Protein AF-A0A9K3J4H8-F1 (afdb_monomer_lite)

Organism: Helianthus annuus (NCBI:txid4232)

pLDDT: mean 71.19, std 19.42, range [23.55, 93.88]

Secondary structure (DSSP, 8-state):
------------SSS----------BTTB-PPP-SHHHHHHHTHHHHTTS--S------SSEEE---HHHHHHHHHHHT-SEEEEE----HHHHTTSEEEEE-TTSBEEEEEES--THHHHTT---TT-----------SS---EEEEE--S-EEE--SHHHHHHHHHHTT-SSS-S-S-HHHHHHHHHHHT--

InterPro domains:
  IPR005835 Nucleotidyl transferase domain [PF00483] (14-121)
  IPR005836 ADP-glucose pyrophosphorylase, conserved site [PS00809] (32-40)
  IPR011831 Glucose-1-phosphate adenylyltransferase [PTHR43523] (3-135)
  IPR029044 Nucleotide-diphospho-sugar transferases [G3DSA:3.90.550.10] (1-190)
  IPR029044 Nucleotide-diphospho-sugar transferases [SSF53448] (7-172)

Radius of gyration: 20.71 Å; chains: 1; bounding box: 50×39×61 Å

Structure (mmCIF, N/CA/C/O backbone):
data_AF-A0A9K3J4H8-F1
#
_entry.id   AF-A0A9K3J4H8-F1
#
loop_
_atom_site.group_PDB
_atom_site.id
_atom_site.type_symbol
_atom_site.label_atom_id
_atom_site.label_alt_id
_atom_site.label_comp_id
_atom_site.label_asym_id
_atom_site.label_entity_id
_atom_site.label_seq_id
_atom_site.pdbx_PDB_ins_code
_atom_site.Cartn_x
_atom_site.Cartn_y
_atom_site.Cartn_z
_atom_site.occupancy
_atom_site.B_iso_or_equiv
_atom_site.auth_seq_id
_atom_site.auth_comp_id
_atom_site.auth_asym_id
_atom_site.auth_atom_id
_atom_site.pdbx_PDB_model_num
ATOM 1 N N . MET A 1 1 ? 18.329 6.912 -33.402 1.00 30.73 1 MET A N 1
ATOM 2 C CA . MET A 1 1 ? 19.292 6.700 -32.301 1.00 30.73 1 MET A CA 1
ATOM 3 C C . MET A 1 1 ? 18.814 5.460 -31.549 1.00 30.73 1 MET A C 1
ATOM 5 O O . MET A 1 1 ? 17.802 5.548 -30.873 1.00 30.73 1 MET A O 1
ATOM 9 N N . LEU A 1 2 ? 19.415 4.286 -31.789 1.00 23.55 2 LEU A N 1
ATOM 10 C CA . LEU A 1 2 ? 19.010 3.036 -31.127 1.00 23.55 2 LEU A CA 1
ATOM 11 C C . LEU A 1 2 ? 19.550 3.031 -29.691 1.00 23.55 2 LEU A C 1
ATOM 13 O O . LEU A 1 2 ? 20.761 3.127 -29.501 1.00 23.55 2 LEU A O 1
ATOM 17 N N . ARG A 1 3 ? 18.665 2.919 -28.696 1.00 28.28 3 ARG A N 1
ATOM 18 C CA . ARG A 1 3 ? 19.043 2.592 -27.316 1.00 28.28 3 ARG A CA 1
ATOM 19 C C . ARG A 1 3 ? 18.958 1.074 -27.165 1.00 28.28 3 ARG A C 1
ATOM 21 O O . ARG A 1 3 ? 17.917 0.488 -27.437 1.00 28.28 3 ARG A O 1
ATOM 28 N N . ALA A 1 4 ? 20.073 0.442 -26.816 1.00 27.44 4 ALA A N 1
ATOM 29 C CA . ALA A 1 4 ? 20.129 -0.992 -26.569 1.00 27.44 4 ALA A CA 1
ATOM 30 C C . ALA A 1 4 ? 19.650 -1.270 -25.138 1.00 27.44 4 ALA A C 1
ATOM 32 O O . ALA A 1 4 ? 20.313 -0.869 -24.182 1.00 27.44 4 ALA A O 1
ATOM 33 N N . TYR A 1 5 ? 18.511 -1.945 -24.995 1.00 41.12 5 TYR A N 1
ATOM 34 C CA . TYR A 1 5 ? 18.090 -2.522 -23.721 1.00 41.12 5 TYR A CA 1
ATOM 35 C C . TYR A 1 5 ? 18.840 -3.836 -23.515 1.00 41.12 5 TYR A C 1
ATOM 37 O O . TYR A 1 5 ? 18.762 -4.747 -24.339 1.00 41.12 5 TYR A O 1
ATOM 45 N N . ALA A 1 6 ? 19.606 -3.926 -22.431 1.00 32.56 6 ALA A N 1
ATOM 46 C CA . ALA A 1 6 ? 20.233 -5.171 -22.016 1.00 32.56 6 ALA A CA 1
ATOM 47 C C . ALA A 1 6 ? 19.197 -6.012 -21.257 1.00 32.56 6 ALA A C 1
ATOM 49 O O . ALA A 1 6 ? 19.129 -5.974 -20.032 1.00 32.56 6 ALA A O 1
ATOM 50 N N . SER A 1 7 ? 18.369 -6.760 -21.987 1.00 41.31 7 SER A N 1
ATOM 51 C CA . SER A 1 7 ? 17.430 -7.705 -21.384 1.00 41.31 7 SER A CA 1
ATOM 52 C C . SER A 1 7 ? 18.181 -8.959 -20.921 1.00 41.31 7 SER A C 1
ATOM 54 O O . SER A 1 7 ? 18.529 -9.821 -21.733 1.00 41.31 7 SER A O 1
ATOM 56 N N . ASN A 1 8 ? 18.417 -9.095 -19.616 1.00 38.81 8 ASN A N 1
ATOM 57 C CA . ASN A 1 8 ? 18.808 -10.375 -19.022 1.00 38.81 8 ASN A CA 1
ATOM 58 C C . ASN A 1 8 ? 17.569 -11.283 -18.931 1.00 38.81 8 ASN A C 1
ATOM 60 O 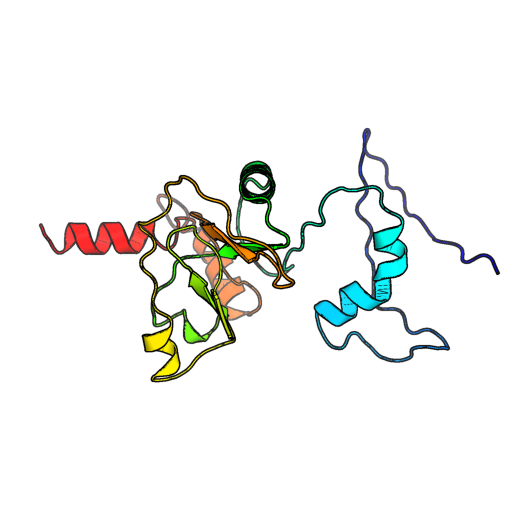O . ASN A 1 8 ? 16.939 -11.391 -17.881 1.00 38.81 8 ASN A O 1
ATOM 64 N N . MET A 1 9 ? 17.207 -11.945 -20.034 1.00 43.19 9 MET A N 1
ATOM 65 C CA . MET A 1 9 ? 16.222 -13.032 -20.008 1.00 43.19 9 MET A CA 1
ATOM 66 C C . MET A 1 9 ? 16.851 -14.275 -19.369 1.00 43.19 9 MET A C 1
ATOM 68 O O . ME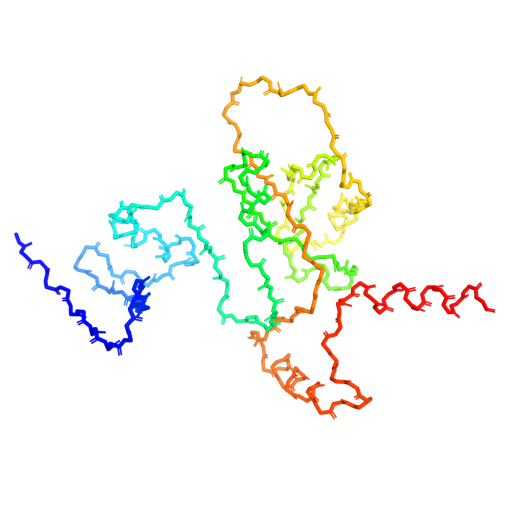T A 1 9 ? 17.471 -15.092 -20.051 1.00 43.19 9 MET A O 1
ATOM 72 N N . SER A 1 10 ? 16.687 -14.434 -18.056 1.00 41.94 10 SER A N 1
ATOM 73 C CA . SER A 1 10 ? 16.881 -15.731 -17.406 1.00 41.94 10 SER A CA 1
ATOM 74 C C . SER A 1 10 ? 15.568 -16.510 -17.483 1.00 41.94 10 SER A C 1
ATOM 76 O O . SER A 1 10 ? 14.548 -16.091 -16.939 1.00 41.94 10 SER A O 1
ATOM 78 N N . GLY A 1 11 ? 15.584 -17.599 -18.250 1.00 47.41 11 GLY A N 1
ATOM 79 C CA . GLY A 1 11 ? 14.397 -18.336 -18.662 1.00 47.41 11 GLY A CA 1
ATOM 80 C C . GLY A 1 11 ? 13.741 -19.158 -17.553 1.00 47.41 11 GLY A C 1
ATOM 81 O O . GLY A 1 11 ? 14.351 -20.064 -16.991 1.00 47.41 11 GLY A O 1
ATOM 82 N N . TYR A 1 12 ? 12.443 -18.929 -17.372 1.00 44.53 12 TYR A N 1
ATOM 83 C CA . TYR A 1 12 ? 11.478 -19.938 -16.946 1.00 44.53 12 TYR A CA 1
ATOM 84 C C . TYR A 1 12 ? 10.340 -19.955 -17.971 1.00 44.53 12 TYR A C 1
ATOM 86 O O . TYR A 1 12 ? 9.940 -18.918 -18.493 1.00 44.53 12 TYR A O 1
ATOM 94 N N . LYS A 1 13 ? 9.879 -21.152 -18.341 1.00 50.22 13 LYS A N 1
ATOM 95 C CA . LYS A 1 13 ? 8.853 -21.345 -19.371 1.00 50.22 13 LYS A CA 1
ATOM 96 C C . LYS A 1 13 ? 7.527 -20.674 -18.960 1.00 50.22 13 LYS A C 1
ATOM 98 O O . LYS A 1 13 ? 6.973 -21.038 -17.930 1.00 50.22 13 LYS A O 1
ATOM 103 N N . ASN A 1 14 ? 7.037 -19.822 -19.867 1.00 48.78 14 ASN A N 1
ATOM 104 C CA . ASN A 1 14 ? 5.700 -19.223 -20.030 1.00 48.78 14 ASN A CA 1
ATOM 105 C C . ASN A 1 14 ? 5.388 -17.877 -19.330 1.00 48.78 14 ASN A C 1
ATOM 107 O O . ASN A 1 14 ? 5.127 -17.815 -18.136 1.00 48.78 14 ASN A O 1
ATOM 111 N N . GLU A 1 15 ? 5.324 -16.841 -20.185 1.00 68.56 15 GLU A N 1
ATOM 112 C CA . GLU A 1 15 ? 4.480 -15.627 -20.130 1.00 68.56 15 GLU A CA 1
ATOM 113 C C . GLU A 1 15 ? 4.688 -14.625 -18.983 1.00 68.56 15 GLU A C 1
ATOM 115 O O . GLU A 1 15 ? 3.738 -14.143 -18.374 1.00 68.56 15 GLU A O 1
ATOM 120 N N . GLY A 1 16 ? 5.932 -14.221 -18.727 1.00 79.38 16 GLY A N 1
ATOM 121 C CA . GLY A 1 16 ? 6.192 -13.062 -17.874 1.00 79.38 16 GLY A CA 1
ATOM 122 C C . GLY A 1 16 ? 7.666 -12.686 -17.802 1.00 79.38 16 GLY A C 1
ATOM 123 O O . GLY A 1 16 ? 8.537 -13.453 -18.211 1.00 79.38 16 GLY A O 1
ATOM 124 N N . PHE A 1 17 ? 7.946 -11.500 -17.268 1.00 88.12 17 PHE A N 1
ATOM 125 C CA . PHE A 1 17 ? 9.298 -11.031 -16.983 1.00 88.12 17 PHE A CA 1
ATOM 126 C C . PHE A 1 17 ? 9.332 -10.289 -15.646 1.00 88.12 17 PHE A C 1
ATOM 128 O O . PHE A 1 17 ? 8.327 -9.754 -15.183 1.00 88.12 17 PHE A O 1
ATOM 135 N N . VAL A 1 18 ? 10.510 -10.263 -15.028 1.00 89.31 18 VAL A N 1
ATOM 136 C CA . VAL A 1 18 ? 10.809 -9.410 -13.877 1.00 89.31 18 VAL A CA 1
ATOM 137 C C . VAL A 1 18 ? 12.052 -8.618 -14.245 1.00 89.31 18 VAL A C 1
ATOM 139 O O . VAL A 1 18 ? 13.137 -9.186 -14.364 1.00 89.31 18 VAL A O 1
ATOM 142 N N . GLU A 1 19 ? 11.881 -7.318 -14.461 1.00 88.00 19 GLU A N 1
ATOM 143 C CA . GLU A 1 19 ? 12.958 -6.410 -14.848 1.00 88.00 19 GLU A CA 1
ATOM 144 C C . GLU A 1 19 ? 13.186 -5.358 -13.760 1.00 88.00 19 GLU A C 1
ATOM 146 O O . GLU A 1 19 ? 12.245 -4.818 -13.179 1.00 88.00 19 GLU A O 1
ATOM 151 N N . VAL A 1 20 ? 14.457 -5.079 -13.470 1.00 88.75 20 VAL A N 1
ATOM 152 C CA . VAL A 1 20 ? 14.850 -4.075 -12.479 1.00 88.75 20 VAL A CA 1
ATOM 153 C C . VAL A 1 20 ? 15.092 -2.746 -13.187 1.00 88.75 20 VAL A C 1
ATOM 155 O O . VAL A 1 20 ? 16.078 -2.591 -13.905 1.00 88.75 20 VAL A O 1
ATOM 158 N N . LEU A 1 21 ? 14.225 -1.768 -12.928 1.00 87.69 21 LEU A N 1
ATOM 159 C CA . LEU A 1 21 ? 14.372 -0.396 -13.416 1.00 87.69 21 LEU A CA 1
ATOM 160 C C . LEU A 1 21 ? 15.068 0.460 -12.349 1.00 87.69 21 LEU A C 1
ATOM 162 O O . LEU A 1 21 ? 14.436 1.008 -11.446 1.00 87.69 21 LEU A O 1
ATOM 166 N N . ALA A 1 22 ? 16.397 0.523 -12.415 1.00 84.31 22 ALA A N 1
ATOM 167 C CA . ALA A 1 22 ? 17.210 1.322 -11.499 1.00 84.31 22 ALA A CA 1
ATOM 168 C C . ALA A 1 22 ? 17.337 2.766 -11.992 1.00 84.31 22 ALA A C 1
ATOM 170 O O . ALA A 1 22 ? 17.575 2.963 -13.179 1.00 84.31 22 ALA A O 1
ATOM 171 N N . ALA A 1 23 ? 17.267 3.746 -11.080 1.00 77.56 23 ALA A N 1
ATOM 172 C CA . ALA A 1 23 ? 17.435 5.167 -11.395 1.00 77.56 23 ALA A CA 1
ATOM 173 C C . ALA A 1 23 ? 18.640 5.404 -12.315 1.00 77.56 23 ALA A C 1
ATOM 175 O O . ALA A 1 23 ? 19.768 5.028 -11.987 1.00 77.56 23 ALA A O 1
ATOM 176 N N . GLN A 1 24 ? 18.398 6.039 -13.458 1.00 66.19 24 GLN A N 1
ATOM 177 C CA . GLN A 1 24 ? 19.436 6.376 -14.422 1.00 66.19 24 GLN A CA 1
ATOM 178 C C . GLN A 1 24 ? 19.561 7.888 -14.539 1.00 66.19 24 GLN A C 1
ATOM 180 O O . GLN A 1 24 ? 18.596 8.580 -14.849 1.00 66.19 24 GLN A O 1
ATOM 185 N N . GLN A 1 25 ? 20.780 8.388 -14.346 1.00 61.94 25 GLN A N 1
ATOM 186 C CA . GLN A 1 25 ? 21.123 9.744 -14.753 1.00 61.94 25 GLN A CA 1
ATOM 187 C C . GLN A 1 25 ? 21.292 9.749 -16.273 1.00 61.94 25 GLN A C 1
ATOM 189 O O . GLN A 1 25 ? 22.048 8.950 -16.830 1.00 61.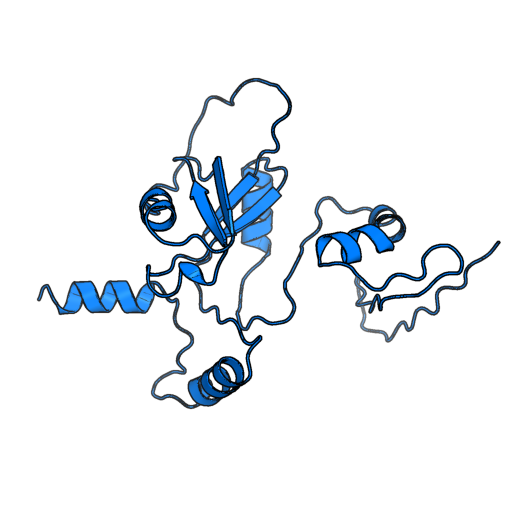94 25 GLN A O 1
ATOM 194 N N . SER A 1 26 ? 20.575 10.635 -16.951 1.00 59.88 26 SER A N 1
ATOM 195 C CA . SER A 1 26 ? 20.722 10.876 -18.384 1.00 59.88 26 SER A CA 1
ATOM 196 C C . SER A 1 26 ? 21.303 12.273 -18.619 1.00 59.88 26 SER A C 1
ATOM 198 O O . SER A 1 26 ? 21.210 13.123 -17.735 1.00 59.88 26 SER A O 1
ATOM 200 N N . PRO A 1 27 ? 21.861 12.562 -19.809 1.00 54.84 27 PRO A N 1
ATOM 201 C CA . PRO A 1 27 ? 22.339 13.907 -20.135 1.00 54.84 27 PRO A CA 1
ATOM 202 C C . PRO A 1 27 ? 21.262 15.000 -20.014 1.00 54.84 27 PRO A C 1
ATOM 204 O O . PRO A 1 27 ? 21.600 16.164 -19.835 1.00 54.84 27 PRO A O 1
ATOM 207 N N . GLU A 1 28 ? 19.981 14.627 -20.115 1.00 60.81 28 GLU A N 1
ATOM 208 C CA . GLU A 1 28 ? 18.827 15.535 -20.036 1.00 60.81 28 GLU A CA 1
ATOM 209 C C . GLU A 1 28 ? 18.170 15.561 -18.644 1.00 60.81 28 GLU A C 1
ATOM 211 O O . GLU A 1 28 ? 17.431 16.490 -18.332 1.00 60.81 28 GLU A O 1
ATOM 216 N N . ASN A 1 29 ? 18.440 14.563 -17.797 1.00 63.62 29 ASN A N 1
ATOM 217 C CA . ASN A 1 29 ? 17.913 14.466 -16.438 1.00 63.62 29 ASN A CA 1
ATOM 218 C C . ASN A 1 29 ? 18.969 13.859 -15.506 1.00 63.62 29 ASN A C 1
ATOM 220 O O . ASN A 1 29 ? 19.179 12.643 -15.499 1.00 63.62 29 ASN A O 1
ATOM 224 N N . THR A 1 30 ? 19.630 14.719 -14.737 1.00 63.44 30 THR A N 1
ATOM 225 C CA . THR A 1 30 ? 20.655 14.354 -13.748 1.00 63.44 30 THR A CA 1
ATOM 226 C C . THR A 1 30 ? 20.077 14.035 -12.373 1.00 63.44 30 THR A C 1
ATOM 228 O O . THR A 1 30 ? 20.824 13.642 -11.475 1.00 63.44 30 THR A O 1
ATOM 231 N N . ASP A 1 31 ? 18.770 14.216 -12.188 1.00 67.38 31 ASP A N 1
ATOM 232 C CA . ASP A 1 31 ? 18.153 14.135 -10.875 1.00 67.38 31 ASP A CA 1
ATOM 233 C C . ASP A 1 31 ? 17.839 12.685 -10.498 1.00 67.38 31 ASP A C 1
ATOM 235 O O . ASP A 1 31 ? 17.226 11.919 -11.245 1.00 67.38 31 ASP A O 1
ATOM 239 N N . TRP A 1 32 ? 18.235 12.315 -9.281 1.00 76.31 32 TRP A N 1
ATOM 240 C CA . TRP A 1 32 ? 17.759 11.100 -8.623 1.00 76.31 32 TRP A CA 1
ATOM 241 C C . TRP A 1 32 ? 16.239 11.153 -8.427 1.00 76.31 32 TRP A C 1
ATOM 243 O O . TRP A 1 32 ? 15.661 12.240 -8.388 1.00 76.31 32 TRP A O 1
ATOM 253 N N . PHE A 1 33 ? 15.594 9.993 -8.243 1.00 78.62 33 PHE A N 1
ATOM 254 C CA . PHE A 1 33 ? 14.152 9.935 -7.985 1.00 78.62 33 PHE A CA 1
ATOM 255 C C . PHE A 1 33 ? 13.747 10.865 -6.837 1.00 78.62 33 PHE A C 1
ATOM 257 O O . PHE A 1 33 ? 14.235 10.737 -5.713 1.00 78.62 33 PHE A O 1
ATOM 264 N N . GLN A 1 34 ? 12.790 11.752 -7.103 1.00 80.12 34 GLN A N 1
ATOM 265 C CA . GLN A 1 34 ? 12.261 12.708 -6.120 1.00 80.12 34 GLN A CA 1
ATOM 266 C C . GLN A 1 34 ? 11.037 12.167 -5.357 1.00 80.12 34 GLN A C 1
ATOM 268 O O . GLN A 1 34 ? 10.280 12.912 -4.735 1.00 80.12 34 GLN A O 1
ATOM 273 N N . GLY A 1 35 ? 10.821 10.851 -5.408 1.00 80.88 35 GLY A N 1
ATOM 274 C CA . GLY A 1 35 ? 9.725 10.151 -4.743 1.00 80.88 35 GLY A CA 1
ATOM 275 C C . GLY A 1 35 ? 9.134 9.035 -5.601 1.00 80.88 35 GLY A C 1
ATOM 276 O O . GLY A 1 35 ? 9.534 8.820 -6.740 1.00 80.88 35 GLY A O 1
ATOM 277 N N . THR A 1 36 ? 8.142 8.325 -5.060 1.00 86.69 36 THR A N 1
ATOM 278 C CA . THR A 1 36 ? 7.545 7.147 -5.715 1.00 86.69 36 THR A CA 1
ATOM 279 C C . THR A 1 36 ? 6.862 7.487 -7.041 1.00 86.69 36 THR A C 1
ATOM 281 O O . THR A 1 36 ? 7.065 6.796 -8.031 1.00 86.69 36 THR A O 1
ATOM 284 N N . ALA A 1 37 ? 6.085 8.576 -7.083 1.00 80.81 37 ALA A N 1
ATOM 285 C CA . ALA A 1 37 ? 5.425 9.014 -8.314 1.00 80.81 37 ALA A CA 1
ATOM 286 C C . ALA A 1 37 ? 6.436 9.490 -9.368 1.00 80.81 37 ALA A C 1
ATOM 288 O O . ALA A 1 37 ? 6.232 9.279 -10.559 1.00 80.81 37 ALA A O 1
ATOM 289 N N . ASP A 1 38 ? 7.539 10.098 -8.925 1.00 83.50 38 ASP A N 1
ATOM 290 C CA . ASP A 1 38 ? 8.619 10.522 -9.807 1.00 83.50 38 ASP A CA 1
ATOM 291 C C . ASP A 1 38 ? 9.332 9.324 -10.440 1.00 83.50 38 ASP A C 1
ATOM 293 O O . ASP A 1 38 ? 9.525 9.300 -11.651 1.00 83.50 38 ASP A O 1
ATOM 297 N N . ALA A 1 39 ? 9.623 8.290 -9.645 1.00 86.75 39 ALA A N 1
ATOM 298 C CA . ALA A 1 39 ? 10.211 7.049 -10.136 1.00 86.75 39 ALA A CA 1
ATOM 299 C C . ALA A 1 39 ? 9.355 6.410 -11.242 1.00 86.75 39 ALA A C 1
ATOM 301 O O . ALA A 1 39 ? 9.877 6.081 -12.301 1.00 86.75 39 ALA A O 1
ATOM 302 N N . VAL A 1 40 ? 8.033 6.312 -11.050 1.00 87.19 40 VAL A N 1
ATOM 303 C CA . VAL A 1 40 ? 7.118 5.801 -12.090 1.00 87.19 40 VAL A CA 1
ATOM 304 C C . VAL A 1 40 ? 7.113 6.716 -13.319 1.00 87.19 40 VAL A C 1
ATOM 306 O O . VAL A 1 40 ? 7.218 6.237 -14.446 1.00 87.19 40 VAL A O 1
ATOM 309 N N . ARG A 1 41 ? 7.053 8.039 -13.119 1.00 83.75 41 ARG A N 1
ATOM 310 C CA . ARG A 1 41 ? 7.043 9.036 -14.202 1.00 83.75 41 ARG A CA 1
ATOM 311 C C . ARG A 1 41 ? 8.283 8.949 -15.093 1.00 83.75 41 ARG A C 1
ATOM 313 O O . ARG A 1 41 ? 8.157 9.109 -16.304 1.00 83.75 41 ARG A O 1
ATOM 320 N N . GLN A 1 42 ? 9.463 8.692 -14.527 1.00 83.56 42 GLN A N 1
ATOM 321 C CA . GLN A 1 42 ? 10.708 8.578 -15.298 1.00 83.56 42 GLN A CA 1
ATOM 322 C C . GLN A 1 42 ? 10.710 7.385 -16.277 1.00 83.56 42 GLN A C 1
ATOM 324 O O . GLN A 1 42 ? 11.363 7.461 -17.319 1.00 83.56 42 GLN A O 1
ATOM 329 N N . TYR A 1 43 ? 9.938 6.329 -15.996 1.00 87.56 43 TYR A N 1
ATOM 330 C CA . TYR A 1 43 ? 9.778 5.158 -16.875 1.00 87.56 43 TYR A CA 1
ATOM 331 C C . TYR A 1 43 ? 8.422 5.088 -17.570 1.00 87.56 43 TYR A C 1
ATOM 333 O O . TYR A 1 43 ? 8.113 4.067 -18.179 1.00 87.56 43 TYR A O 1
ATOM 341 N N . LEU A 1 44 ? 7.613 6.151 -17.518 1.00 85.06 44 LEU A N 1
ATOM 342 C CA . LEU A 1 44 ? 6.257 6.126 -18.069 1.00 85.06 44 LEU A CA 1
ATOM 343 C C . LEU A 1 44 ? 6.242 5.700 -19.545 1.00 85.06 44 LEU A C 1
ATOM 345 O O . LEU A 1 44 ? 5.408 4.895 -19.929 1.00 85.06 44 LEU A O 1
ATOM 349 N N . TRP A 1 45 ? 7.225 6.144 -20.330 1.00 83.38 45 TRP A N 1
ATOM 350 C CA . TRP A 1 45 ? 7.371 5.777 -21.742 1.00 83.38 45 TRP A CA 1
ATOM 351 C C . TRP A 1 45 ? 7.547 4.263 -21.968 1.00 83.38 45 TRP A C 1
ATOM 353 O O . TRP A 1 45 ? 7.037 3.745 -22.949 1.00 83.38 45 TRP A O 1
ATOM 363 N N . LEU A 1 46 ? 8.226 3.544 -21.066 1.00 87.12 46 LEU A N 1
ATOM 364 C CA . LEU A 1 46 ? 8.408 2.086 -21.151 1.00 87.12 46 LEU A CA 1
ATOM 365 C C . LEU A 1 46 ? 7.151 1.343 -20.687 1.00 87.12 46 LEU A C 1
ATOM 367 O O . LEU A 1 46 ? 6.795 0.286 -21.206 1.00 87.12 46 LEU A O 1
ATOM 371 N N . ILE A 1 47 ? 6.492 1.902 -19.673 1.00 85.69 47 ILE A N 1
ATOM 372 C CA . ILE A 1 47 ? 5.262 1.367 -19.092 1.00 85.69 47 ILE A CA 1
ATOM 373 C C . ILE A 1 47 ? 4.111 1.477 -20.106 1.00 85.69 47 ILE A C 1
ATOM 375 O O . ILE A 1 47 ? 3.353 0.525 -20.261 1.00 85.69 47 ILE A O 1
ATOM 379 N N . GLU A 1 48 ? 4.017 2.590 -20.839 1.00 83.50 48 GLU A N 1
ATOM 380 C CA . GLU A 1 48 ? 3.005 2.830 -21.881 1.00 83.50 48 GLU A CA 1
ATOM 381 C C . GLU A 1 48 ? 3.147 1.910 -23.104 1.00 83.50 48 GLU A C 1
ATOM 383 O O . GLU A 1 48 ? 2.170 1.688 -23.816 1.00 83.50 48 GLU A O 1
ATOM 388 N N . GLU A 1 49 ? 4.327 1.329 -23.344 1.00 88.38 49 GLU A N 1
ATOM 389 C CA . GLU A 1 49 ? 4.520 0.322 -24.399 1.00 88.38 49 GLU A CA 1
ATOM 390 C C . GLU A 1 49 ? 3.853 -1.024 -24.059 1.00 88.38 49 GLU A C 1
ATOM 392 O O . GLU A 1 49 ? 3.645 -1.858 -24.945 1.00 88.38 49 GLU A O 1
ATOM 397 N N . GLN A 1 50 ? 3.493 -1.254 -22.791 1.00 85.44 50 GLN A N 1
ATOM 398 C CA . GLN A 1 50 ? 2.845 -2.489 -22.358 1.00 85.44 50 GLN A CA 1
ATOM 399 C C . GLN A 1 50 ? 1.344 -2.455 -22.669 1.00 85.44 50 GLN A C 1
ATOM 401 O O . GLN A 1 50 ? 0.603 -1.605 -22.178 1.00 85.44 50 GLN A O 1
ATOM 406 N N . ASN A 1 51 ? 0.863 -3.435 -23.437 1.00 89.31 51 ASN A N 1
ATOM 407 C CA . ASN A 1 51 ? -0.562 -3.584 -23.737 1.00 89.31 51 ASN A CA 1
ATOM 408 C C . ASN A 1 51 ? -1.297 -4.306 -22.594 1.00 89.31 51 ASN A C 1
ATOM 410 O O . ASN A 1 51 ? -1.622 -5.491 -22.697 1.00 89.31 51 ASN A O 1
ATOM 414 N N . VAL A 1 52 ? -1.518 -3.594 -21.490 1.00 91.38 52 VAL A N 1
ATOM 415 C CA . VAL A 1 52 ? -2.234 -4.086 -20.304 1.00 91.38 52 VAL A CA 1
ATOM 416 C C . VAL A 1 52 ? -3.442 -3.208 -19.992 1.00 91.38 52 VAL A C 1
ATOM 418 O O . VAL A 1 52 ? -3.490 -2.039 -20.365 1.00 91.38 52 VAL A O 1
ATOM 421 N N . LEU A 1 53 ? -4.433 -3.781 -19.308 1.00 90.19 53 LEU A N 1
ATOM 422 C CA . LEU A 1 53 ? -5.638 -3.054 -18.900 1.00 90.19 53 LEU A CA 1
ATOM 423 C C . LEU A 1 53 ? -5.409 -2.238 -17.624 1.00 90.19 53 LEU A C 1
ATOM 425 O O . LEU A 1 53 ? -5.903 -1.121 -17.511 1.00 90.19 53 LEU A O 1
ATOM 429 N N . GLU A 1 54 ? -4.653 -2.788 -16.673 1.00 93.00 54 GLU A N 1
ATOM 430 C CA . GLU A 1 54 ? -4.405 -2.167 -15.377 1.00 93.00 54 GLU A CA 1
ATOM 431 C C . GLU A 1 54 ? -2.943 -2.323 -14.951 1.00 93.00 54 GLU A C 1
ATOM 433 O O . GLU A 1 54 ? -2.299 -3.339 -15.222 1.00 93.00 54 GLU A O 1
ATOM 438 N N . PHE A 1 55 ? -2.442 -1.337 -14.204 1.00 93.50 55 PHE A N 1
ATOM 439 C CA . PHE A 1 55 ? -1.152 -1.415 -13.526 1.00 93.50 55 PHE A CA 1
ATOM 440 C C . PHE A 1 55 ? -1.353 -1.651 -12.035 1.00 93.50 55 PHE A C 1
ATOM 442 O O . PHE A 1 55 ? -2.075 -0.914 -11.363 1.00 93.50 55 PHE A O 1
ATOM 449 N N . LEU A 1 56 ? -0.663 -2.656 -11.502 1.00 93.88 56 LEU A N 1
ATOM 450 C CA . LEU A 1 56 ? -0.674 -2.959 -10.079 1.00 93.88 56 LEU A CA 1
ATOM 451 C C . LEU A 1 56 ? 0.594 -2.404 -9.422 1.00 93.88 56 LEU A C 1
ATOM 453 O O . LEU A 1 56 ? 1.706 -2.802 -9.761 1.00 93.88 56 LEU A O 1
ATOM 457 N N . VAL A 1 57 ? 0.423 -1.461 -8.493 1.00 93.44 57 VAL A N 1
ATOM 458 C CA . VAL A 1 57 ? 1.530 -0.755 -7.830 1.00 93.44 57 VAL A CA 1
ATOM 459 C C . VAL A 1 57 ? 1.702 -1.273 -6.405 1.00 93.44 57 VAL A C 1
ATOM 461 O O . VAL A 1 57 ? 0.764 -1.241 -5.608 1.00 93.44 57 VAL A O 1
ATOM 464 N N . PHE A 1 58 ? 2.919 -1.701 -6.064 1.00 92.19 58 PHE A N 1
ATOM 465 C CA . PHE A 1 58 ? 3.267 -2.213 -4.739 1.00 92.19 58 PHE A CA 1
ATOM 466 C C . PHE A 1 58 ? 4.330 -1.366 -4.049 1.00 92.19 58 PHE A C 1
ATOM 468 O O . PHE A 1 58 ? 5.227 -0.820 -4.688 1.00 92.19 58 PHE A O 1
ATOM 475 N N . ALA A 1 59 ? 4.258 -1.320 -2.721 1.00 90.19 59 ALA A N 1
ATOM 476 C CA . ALA A 1 59 ? 5.388 -0.930 -1.888 1.00 90.19 59 ALA A CA 1
ATOM 477 C C . ALA A 1 59 ? 6.316 -2.138 -1.673 1.00 90.19 59 ALA A C 1
ATOM 479 O O . ALA A 1 59 ? 5.844 -3.274 -1.582 1.00 90.19 59 ALA A O 1
ATOM 480 N N . GLY A 1 60 ? 7.625 -1.890 -1.623 1.00 87.62 60 GLY A N 1
ATOM 481 C CA . GLY A 1 60 ? 8.657 -2.934 -1.606 1.00 87.62 60 GLY A CA 1
ATOM 482 C C . GLY A 1 60 ? 9.080 -3.420 -0.215 1.00 87.62 60 GLY A C 1
ATOM 483 O O . GLY A 1 60 ? 9.906 -4.321 -0.120 1.00 87.62 60 GLY A O 1
ATOM 484 N N . ASP A 1 61 ? 8.548 -2.832 0.852 1.00 90.25 61 ASP A N 1
ATOM 485 C CA . ASP A 1 61 ? 9.036 -2.940 2.232 1.00 90.25 61 ASP A CA 1
ATOM 486 C C . ASP A 1 61 ? 7.946 -3.364 3.230 1.00 90.25 61 ASP A C 1
ATOM 488 O O . ASP A 1 61 ? 7.997 -3.033 4.413 1.00 90.25 61 ASP A O 1
ATOM 492 N N . HIS A 1 62 ? 6.960 -4.139 2.773 1.00 90.62 62 HIS A N 1
ATOM 493 C CA . HIS A 1 62 ? 5.884 -4.657 3.622 1.00 90.62 62 HIS A CA 1
ATOM 494 C C . HIS A 1 62 ? 5.854 -6.187 3.640 1.00 90.62 62 HIS A C 1
ATOM 496 O O . HIS A 1 62 ? 6.028 -6.839 2.609 1.00 90.62 62 HIS A O 1
ATOM 502 N N . LEU A 1 63 ? 5.545 -6.766 4.802 1.00 88.56 63 LEU A N 1
ATOM 503 C CA . LEU A 1 63 ? 5.343 -8.204 4.975 1.00 88.56 63 LEU A CA 1
ATOM 504 C C . LEU A 1 63 ? 3.844 -8.522 5.025 1.00 88.56 63 LEU A C 1
ATOM 506 O O . LEU A 1 63 ? 3.155 -8.151 5.973 1.00 88.56 63 LEU A O 1
ATOM 510 N N . TYR A 1 64 ? 3.329 -9.214 4.010 1.00 90.56 64 TYR A N 1
ATOM 511 C CA . TYR A 1 64 ? 1.917 -9.594 3.918 1.00 90.56 64 TYR A CA 1
ATOM 512 C C . TYR A 1 64 ? 1.708 -10.734 2.915 1.00 90.56 64 TYR A C 1
ATOM 514 O O . TYR A 1 64 ? 2.628 -11.141 2.204 1.00 90.56 64 TYR A O 1
ATOM 522 N N . ARG A 1 65 ? 0.481 -11.258 2.850 1.00 88.00 65 ARG A N 1
ATOM 523 C CA . ARG A 1 65 ? 0.060 -12.214 1.821 1.00 88.00 65 ARG A CA 1
ATOM 524 C C . ARG A 1 65 ? -1.353 -11.881 1.382 1.00 88.00 65 ARG A C 1
ATOM 526 O O . ARG A 1 65 ? -2.257 -11.866 2.210 1.00 88.00 65 ARG A O 1
ATOM 533 N N . THR A 1 66 ? -1.553 -11.685 0.086 1.00 87.50 66 THR A N 1
ATOM 534 C CA . THR A 1 66 ? -2.868 -11.371 -0.473 1.00 87.50 66 THR A CA 1
ATOM 535 C C . THR A 1 66 ? -3.098 -12.080 -1.801 1.00 87.50 66 THR A C 1
ATOM 537 O O . THR A 1 66 ? -2.152 -12.484 -2.473 1.00 87.50 66 THR A O 1
ATOM 540 N N . ASP A 1 67 ? -4.369 -12.221 -2.154 1.00 89.12 67 ASP A N 1
ATOM 541 C CA . ASP A 1 67 ? -4.839 -12.684 -3.454 1.00 89.12 67 ASP A CA 1
ATOM 542 C C . ASP A 1 67 ? -5.261 -11.454 -4.274 1.00 89.12 67 ASP A C 1
ATOM 544 O O . ASP A 1 67 ? -6.291 -10.831 -3.997 1.00 89.12 67 ASP A O 1
ATOM 548 N N . TYR A 1 68 ? -4.424 -11.059 -5.238 1.00 92.31 68 TYR A N 1
ATOM 549 C CA . TYR A 1 68 ? -4.656 -9.856 -6.040 1.00 92.31 68 TYR A CA 1
ATOM 550 C C . TYR A 1 68 ? -5.747 -10.034 -7.095 1.00 92.31 68 TYR A C 1
ATOM 552 O O . TYR A 1 68 ? -6.262 -9.029 -7.578 1.00 92.31 68 TYR A O 1
ATOM 560 N N . GLU A 1 69 ? -6.155 -11.261 -7.428 1.00 92.31 69 GLU A N 1
ATOM 561 C CA . GLU A 1 69 ? -7.248 -11.462 -8.384 1.00 92.31 69 GLU A CA 1
ATOM 562 C C . GLU A 1 69 ? -8.541 -10.862 -7.841 1.00 92.31 69 GLU A C 1
ATOM 564 O O . GLU A 1 69 ? -9.237 -10.144 -8.553 1.00 92.31 69 GLU A O 1
ATOM 569 N N . LYS A 1 70 ? -8.819 -11.058 -6.547 1.00 90.50 70 LYS A N 1
ATOM 570 C CA . LYS A 1 70 ? -9.982 -10.461 -5.870 1.00 90.50 70 LYS A CA 1
ATOM 571 C C . LYS A 1 70 ? -9.912 -8.938 -5.825 1.00 90.50 70 LYS A C 1
ATOM 573 O O . LYS A 1 70 ? -10.928 -8.268 -5.987 1.00 90.50 70 LYS A O 1
ATOM 578 N N . PHE A 1 71 ? -8.711 -8.395 -5.636 1.00 92.12 71 PHE A N 1
ATOM 579 C CA . PHE A 1 71 ? -8.471 -6.953 -5.657 1.00 92.12 71 PHE A CA 1
ATOM 580 C C . PHE A 1 71 ? -8.748 -6.359 -7.048 1.00 92.12 71 PHE A C 1
ATOM 582 O O . PHE A 1 71 ? -9.491 -5.387 -7.168 1.00 92.12 71 PHE A O 1
ATOM 589 N N . ILE A 1 72 ? -8.221 -6.988 -8.102 1.00 93.56 72 ILE A N 1
ATOM 590 C CA . ILE A 1 72 ? -8.437 -6.581 -9.499 1.00 93.56 72 ILE A CA 1
ATOM 591 C C . ILE A 1 72 ? -9.907 -6.762 -9.898 1.00 93.56 72 ILE A C 1
ATOM 593 O O . ILE A 1 72 ? -10.485 -5.909 -10.567 1.00 93.56 72 ILE A O 1
ATOM 597 N N . GLN A 1 73 ? -10.554 -7.843 -9.463 1.00 93.00 73 GLN A N 1
ATOM 598 C CA . GLN A 1 73 ? -11.983 -8.049 -9.694 1.00 93.00 73 GLN A CA 1
ATOM 599 C C . GLN A 1 73 ? -12.816 -6.938 -9.052 1.00 93.00 73 GLN A C 1
ATOM 601 O O . GLN A 1 73 ? -13.698 -6.398 -9.711 1.00 93.00 73 GLN A O 1
ATOM 606 N N . ALA A 1 74 ? -12.521 -6.548 -7.809 1.00 88.88 74 ALA A N 1
ATOM 607 C CA . ALA A 1 74 ? -13.210 -5.439 -7.153 1.00 88.88 74 ALA A CA 1
ATOM 608 C C . ALA A 1 74 ? -12.995 -4.103 -7.887 1.00 88.88 74 ALA A C 1
ATOM 610 O O . ALA A 1 74 ? -13.946 -3.336 -8.048 1.00 88.88 74 ALA A O 1
ATOM 611 N N . HIS A 1 75 ? -11.779 -3.850 -8.383 1.00 91.81 75 HIS A N 1
ATOM 612 C CA . HIS A 1 75 ? -11.469 -2.695 -9.233 1.00 91.81 75 HIS A CA 1
ATOM 613 C C . HIS A 1 75 ? -12.347 -2.660 -10.494 1.00 91.81 75 HIS A C 1
ATOM 615 O O . HIS A 1 75 ? -13.027 -1.667 -10.745 1.00 91.81 75 HIS A O 1
ATOM 621 N N . ARG A 1 76 ? -12.431 -3.780 -11.223 1.00 91.12 76 ARG A N 1
ATOM 622 C CA . ARG A 1 76 ? -13.238 -3.899 -12.449 1.00 91.12 76 ARG A CA 1
ATOM 623 C C . ARG A 1 76 ? -14.743 -3.824 -12.192 1.00 91.12 76 ARG A C 1
ATOM 625 O O . ARG A 1 76 ? -15.455 -3.157 -12.930 1.00 91.12 76 ARG A O 1
ATOM 632 N N . VAL A 1 77 ? -15.243 -4.499 -11.154 1.00 90.50 77 VAL A N 1
ATOM 633 C CA . VAL A 1 77 ? -16.678 -4.509 -10.805 1.00 90.50 77 VAL A CA 1
ATOM 634 C C . VAL A 1 77 ? -17.156 -3.123 -10.381 1.00 90.50 77 VAL A C 1
ATOM 636 O O . VAL A 1 77 ? -18.282 -2.741 -10.695 1.00 90.50 77 VAL A O 1
ATOM 639 N N . SER A 1 78 ? -16.306 -2.370 -9.682 1.00 83.44 78 SER A N 1
ATOM 640 C CA . SER A 1 78 ? -16.624 -0.999 -9.282 1.00 83.44 78 SER A CA 1
ATOM 641 C C . SER A 1 78 ? -16.434 0.028 -10.397 1.00 83.44 78 SER A C 1
ATOM 643 O O . SER A 1 78 ? -16.854 1.164 -10.201 1.00 83.44 78 SER A O 1
ATOM 645 N N . ASP A 1 79 ? -15.863 -0.350 -11.549 1.00 87.25 79 ASP A N 1
ATOM 646 C CA . ASP A 1 79 ? -15.516 0.572 -12.643 1.00 87.25 79 ASP A CA 1
ATOM 647 C C . ASP A 1 79 ? -14.655 1.747 -12.134 1.00 87.25 79 ASP A C 1
ATOM 649 O O . ASP A 1 79 ? -14.890 2.914 -12.440 1.00 87.25 79 ASP A O 1
ATOM 653 N N . ALA A 1 80 ? -13.711 1.443 -11.236 1.00 84.94 80 ALA A N 1
ATOM 654 C CA . ALA A 1 80 ? -12.869 2.445 -10.595 1.00 84.94 80 ALA A CA 1
ATOM 655 C C . ALA A 1 80 ? -11.689 2.836 -11.493 1.00 84.94 80 ALA A C 1
ATOM 657 O O . ALA A 1 80 ? -11.073 1.981 -12.113 1.00 84.94 80 ALA A O 1
ATOM 658 N N . ASP A 1 81 ? -11.293 4.111 -11.478 1.00 84.75 81 ASP A N 1
ATOM 659 C CA . ASP A 1 81 ? -10.049 4.550 -12.125 1.00 84.75 81 ASP A CA 1
ATOM 660 C C . ASP A 1 81 ? -8.821 4.140 -11.295 1.00 84.75 81 ASP A C 1
ATOM 662 O O . ASP A 1 81 ? -7.748 3.856 -11.820 1.00 84.75 81 ASP A O 1
ATOM 666 N N . ILE A 1 82 ? -8.964 4.137 -9.964 1.00 88.94 82 ILE A N 1
ATOM 667 C CA . ILE A 1 82 ? -7.914 3.762 -9.011 1.00 88.94 82 ILE A CA 1
ATOM 668 C C . ILE A 1 82 ? -8.561 2.971 -7.880 1.00 88.94 82 ILE A C 1
ATOM 670 O O . ILE A 1 82 ? -9.550 3.411 -7.296 1.00 88.94 82 ILE A O 1
ATOM 674 N N . THR A 1 83 ? -7.966 1.846 -7.496 1.00 91.06 83 THR A N 1
ATOM 675 C CA . THR A 1 83 ? -8.355 1.132 -6.275 1.00 91.06 83 THR A CA 1
ATOM 676 C C . THR A 1 83 ? -7.201 1.128 -5.285 1.00 91.06 83 THR A C 1
ATOM 678 O O . THR A 1 83 ? -6.056 0.881 -5.655 1.00 91.06 83 THR A O 1
ATOM 681 N N . VAL A 1 84 ? -7.489 1.420 -4.018 1.00 91.56 84 VAL A N 1
ATOM 682 C CA . VAL A 1 84 ? -6.500 1.467 -2.936 1.00 91.56 84 VAL A CA 1
ATOM 683 C C . VAL A 1 84 ? -6.842 0.402 -1.905 1.00 91.56 84 VAL A C 1
ATOM 685 O O . VAL A 1 84 ? -7.954 0.374 -1.377 1.00 91.56 84 VAL A O 1
ATOM 688 N N . ALA A 1 85 ? -5.883 -0.471 -1.594 1.00 90.38 85 ALA A N 1
ATOM 689 C CA . ALA A 1 85 ? -6.030 -1.411 -0.492 1.00 90.38 85 ALA A CA 1
ATOM 690 C C . ALA A 1 85 ? -6.043 -0.645 0.843 1.00 90.38 85 ALA A C 1
ATOM 692 O O . ALA A 1 85 ? -5.113 0.099 1.158 1.00 90.38 85 ALA A O 1
ATOM 693 N N . ALA A 1 86 ? -7.104 -0.823 1.621 1.00 86.62 86 ALA A N 1
ATOM 694 C CA . ALA A 1 86 ? -7.322 -0.185 2.907 1.00 86.62 86 ALA A CA 1
ATOM 695 C C . ALA A 1 86 ? -7.192 -1.221 4.027 1.00 86.62 86 ALA A C 1
ATOM 697 O O . ALA A 1 86 ? -7.873 -2.248 4.019 1.00 86.62 86 ALA A O 1
ATOM 698 N N . LEU A 1 87 ? -6.329 -0.937 5.003 1.00 82.19 87 LEU A N 1
ATOM 699 C CA . LEU A 1 87 ? -6.145 -1.760 6.196 1.00 82.19 87 LEU A CA 1
ATOM 700 C C . LEU A 1 87 ? -6.835 -1.081 7.393 1.00 82.19 87 LEU A C 1
ATOM 702 O O . LEU A 1 87 ? -6.487 0.061 7.714 1.00 82.19 87 LEU A O 1
ATOM 706 N N . PRO A 1 88 ? -7.775 -1.748 8.086 1.00 75.69 88 PRO A N 1
ATOM 707 C CA . PRO A 1 88 ? -8.358 -1.207 9.305 1.00 75.69 88 PRO A CA 1
ATOM 708 C C . PRO A 1 88 ? -7.305 -1.196 10.417 1.00 75.69 88 PRO A C 1
ATOM 710 O O . PRO A 1 88 ? -6.620 -2.190 10.666 1.00 75.69 88 PRO A O 1
ATOM 713 N N . MET A 1 89 ? -7.181 -0.067 11.109 1.00 74.38 89 MET A N 1
ATOM 714 C CA . MET A 1 89 ? -6.190 0.115 12.168 1.00 74.38 89 MET A CA 1
ATOM 715 C C . MET A 1 89 ? -6.735 0.948 13.323 1.00 74.38 89 MET A C 1
ATOM 717 O O . MET A 1 89 ? -7.682 1.717 13.176 1.00 74.38 89 MET A O 1
ATOM 721 N N . ASP A 1 90 ? -6.120 0.787 14.488 1.00 73.44 90 ASP A N 1
ATOM 722 C CA . ASP A 1 90 ? -6.427 1.555 15.686 1.00 73.44 90 ASP A CA 1
ATOM 723 C C . ASP A 1 90 ? -5.768 2.942 15.668 1.00 73.44 90 ASP A C 1
ATOM 725 O O . ASP A 1 90 ? -4.764 3.187 14.996 1.00 73.44 90 ASP A O 1
ATOM 729 N N . GLU A 1 91 ? -6.319 3.851 16.472 1.00 70.25 91 GLU A N 1
ATOM 730 C CA . GLU A 1 91 ? -5.932 5.265 16.510 1.00 70.25 91 GLU A CA 1
ATOM 731 C C . GLU A 1 91 ? -4.438 5.484 16.819 1.00 70.25 91 GLU A C 1
ATOM 733 O O . GLU A 1 91 ? -3.835 6.430 16.311 1.00 70.25 91 GLU A O 1
ATOM 738 N N . LYS A 1 92 ? -3.809 4.585 17.593 1.00 71.88 92 LYS A N 1
ATOM 739 C CA . LYS A 1 92 ? -2.382 4.693 17.939 1.00 71.88 92 LYS A CA 1
ATOM 740 C C . LYS A 1 92 ? -1.483 4.526 16.714 1.00 71.88 92 LYS A C 1
ATOM 742 O O . LYS A 1 92 ? -0.509 5.262 16.579 1.00 71.88 92 LYS A O 1
ATOM 747 N N . ARG A 1 93 ? -1.819 3.592 15.818 1.00 68.75 93 ARG A N 1
ATOM 748 C CA . ARG A 1 93 ? -1.067 3.330 14.578 1.00 68.75 93 ARG A CA 1
ATOM 749 C C . ARG A 1 93 ? -1.466 4.273 13.441 1.00 68.75 93 ARG A C 1
ATOM 751 O O . ARG A 1 93 ? -0.623 4.617 12.621 1.00 68.75 93 ARG A O 1
ATOM 758 N N . ALA A 1 94 ? -2.703 4.773 13.446 1.00 71.12 94 ALA A N 1
ATOM 759 C CA . ALA A 1 94 ? -3.275 5.623 12.399 1.00 71.12 94 ALA A CA 1
ATOM 760 C C . ALA A 1 94 ? -2.435 6.859 12.018 1.00 71.12 94 ALA A C 1
ATOM 762 O O . ALA A 1 94 ? -2.375 7.234 10.849 1.00 71.12 94 ALA A O 1
ATOM 763 N N . THR A 1 95 ? -1.743 7.479 12.977 1.00 75.62 95 THR A N 1
ATOM 764 C CA . THR A 1 95 ? -0.942 8.696 12.730 1.00 75.62 95 THR A CA 1
ATOM 765 C C . THR A 1 95 ? 0.310 8.467 11.873 1.00 75.62 95 THR A C 1
ATOM 767 O O . THR A 1 95 ? 0.833 9.420 11.288 1.00 75.62 95 THR A O 1
ATOM 770 N N . ALA A 1 96 ? 0.788 7.223 11.765 1.00 76.00 96 ALA A N 1
ATOM 771 C CA . ALA A 1 96 ? 1.942 6.866 10.942 1.00 76.00 96 ALA A CA 1
ATOM 772 C C . ALA A 1 96 ? 1.584 6.681 9.455 1.00 76.00 96 ALA A C 1
ATOM 774 O O . ALA A 1 96 ? 2.472 6.750 8.602 1.00 76.00 96 ALA A O 1
ATOM 775 N N . PHE A 1 97 ? 0.295 6.526 9.134 1.00 79.12 97 PHE A N 1
ATOM 776 C CA . PHE A 1 97 ? -0.191 6.143 7.808 1.00 79.12 97 PHE A CA 1
ATOM 777 C C . PHE A 1 97 ? -1.035 7.236 7.135 1.00 79.12 97 PHE A C 1
ATOM 779 O O . PHE A 1 97 ? -1.332 8.291 7.702 1.00 79.12 97 PHE A O 1
ATOM 786 N N . GLY A 1 98 ? -1.378 7.009 5.865 1.00 78.62 98 GLY A N 1
ATOM 787 C CA . GLY A 1 98 ? -2.400 7.787 5.173 1.00 78.62 98 GLY A CA 1
ATOM 788 C C . GLY A 1 98 ? -3.783 7.284 5.564 1.00 78.62 98 GLY A C 1
ATOM 789 O O . GLY A 1 98 ? -4.068 6.102 5.395 1.00 78.62 98 GLY A O 1
ATOM 790 N N . LEU A 1 99 ? -4.628 8.169 6.084 1.00 80.06 99 LEU A N 1
ATOM 791 C CA . LEU A 1 99 ? -6.020 7.853 6.374 1.00 80.06 99 LEU A CA 1
ATOM 792 C C . LEU A 1 99 ? -6.899 8.297 5.222 1.00 80.06 99 LEU A C 1
ATOM 794 O O . LEU A 1 99 ? -6.643 9.319 4.584 1.00 80.06 99 LEU A O 1
ATOM 798 N N . MET A 1 100 ? -7.958 7.539 4.994 1.00 80.81 100 MET A N 1
ATOM 799 C CA . MET A 1 100 ? -8.941 7.821 3.964 1.00 80.81 100 MET A CA 1
ATOM 800 C C . MET A 1 100 ? -10.338 7.805 4.566 1.00 80.81 100 MET A C 1
ATOM 802 O O . MET A 1 100 ? -10.626 6.995 5.447 1.00 80.81 100 MET A O 1
ATOM 806 N N . LYS A 1 101 ? -11.199 8.694 4.076 1.00 78.62 101 LYS A N 1
ATOM 807 C CA . LYS A 1 101 ? -12.637 8.598 4.289 1.00 78.62 101 LYS A CA 1
ATOM 808 C C . LYS A 1 101 ? -13.282 7.917 3.111 1.00 78.62 101 LYS A C 1
A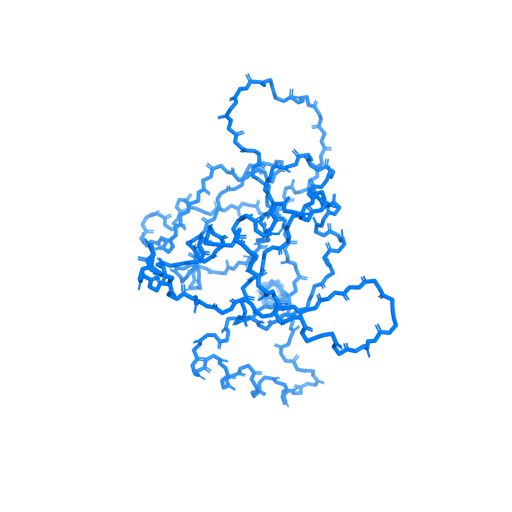TOM 810 O O . LYS A 1 101 ? -12.992 8.279 1.971 1.00 78.62 101 LYS A O 1
ATOM 815 N N . ILE A 1 102 ? -14.189 7.000 3.413 1.00 79.38 102 ILE A N 1
ATOM 816 C CA . ILE A 1 102 ? -14.992 6.312 2.415 1.00 79.38 102 ILE A CA 1
ATOM 817 C C . ILE A 1 102 ? -16.470 6.644 2.602 1.00 79.38 102 ILE A C 1
ATOM 819 O O . ILE A 1 102 ? -16.943 6.803 3.728 1.00 79.38 102 ILE A O 1
ATOM 823 N N . GLU A 1 103 ? -17.181 6.776 1.490 1.00 79.44 103 GLU A N 1
ATOM 824 C CA . GLU A 1 103 ? -18.643 6.773 1.458 1.00 79.44 103 GLU A CA 1
ATOM 825 C C . GLU A 1 103 ? -19.186 5.346 1.605 1.00 79.44 103 GLU A C 1
ATOM 827 O O . GLU A 1 103 ? -18.426 4.376 1.693 1.00 79.44 103 GLU A O 1
ATOM 832 N N . LYS A 1 104 ? -20.516 5.208 1.637 1.00 73.69 104 LYS A N 1
ATOM 833 C CA . LYS A 1 104 ? -21.191 3.918 1.842 1.00 73.69 104 LYS A CA 1
ATOM 834 C C . LYS A 1 104 ? -20.828 2.901 0.762 1.00 73.69 104 LYS A C 1
ATOM 836 O O . LYS A 1 104 ? -20.655 1.725 1.049 1.00 73.69 104 LYS A O 1
ATOM 841 N N . GLU A 1 105 ? -20.631 3.368 -0.461 1.00 70.81 105 GLU A N 1
ATOM 842 C CA . GLU A 1 105 ? -20.269 2.562 -1.623 1.00 70.81 105 GLU A CA 1
ATOM 843 C C . GLU A 1 105 ? -18.768 2.203 -1.642 1.00 70.81 105 GLU A C 1
ATOM 845 O O . GLU A 1 105 ? -18.288 1.576 -2.582 1.00 70.81 105 GLU A O 1
ATOM 850 N N . GLY A 1 106 ? -17.998 2.605 -0.622 1.00 76.19 106 GLY A N 1
ATOM 851 C CA . GLY A 1 106 ? -16.553 2.378 -0.518 1.00 76.19 106 GLY A CA 1
ATOM 852 C C . GLY A 1 106 ? -15.701 3.349 -1.344 1.00 76.19 106 GLY A C 1
ATOM 853 O O . GLY A 1 106 ? -14.475 3.218 -1.385 1.00 76.19 106 GLY A O 1
ATOM 854 N N . ARG A 1 107 ? -16.325 4.343 -1.984 1.00 80.56 107 ARG A N 1
ATOM 855 C CA . ARG A 1 107 ? -15.627 5.407 -2.710 1.00 80.56 107 ARG A CA 1
ATOM 856 C C . ARG A 1 107 ? -14.836 6.277 -1.739 1.00 80.56 107 ARG A C 1
ATOM 858 O O . ARG A 1 107 ? -15.387 6.753 -0.750 1.00 80.56 107 ARG A O 1
ATOM 865 N N . ILE A 1 108 ? -13.568 6.535 -2.043 1.00 82.38 108 ILE A N 1
ATOM 866 C CA . ILE A 1 108 ? -12.725 7.446 -1.266 1.00 82.38 108 ILE A CA 1
ATOM 867 C C . ILE A 1 108 ? -13.115 8.893 -1.583 1.00 82.38 108 ILE A C 1
ATOM 869 O O . ILE A 1 108 ? -13.043 9.325 -2.734 1.00 82.38 108 ILE A O 1
ATOM 873 N N . ILE A 1 109 ? -13.485 9.647 -0.548 1.00 81.12 109 ILE A N 1
ATOM 874 C CA . ILE A 1 109 ? -13.868 11.067 -0.650 1.00 81.12 109 ILE A CA 1
ATOM 875 C C . ILE A 1 109 ? -12.828 12.027 -0.093 1.00 81.12 109 ILE A C 1
ATOM 877 O O . ILE A 1 109 ? -12.759 13.181 -0.506 1.00 81.12 109 ILE A O 1
ATOM 881 N N . GLU A 1 110 ? -12.011 11.567 0.849 1.00 80.19 110 GLU A N 1
ATOM 882 C CA . GLU A 1 110 ? -10.992 12.392 1.485 1.00 80.19 110 GLU A CA 1
ATOM 883 C C . GLU A 1 110 ? -9.774 11.529 1.790 1.00 80.19 110 GLU A C 1
ATOM 885 O O . GLU A 1 110 ? -9.908 10.388 2.232 1.00 80.19 110 GLU A O 1
ATOM 890 N N . PHE A 1 111 ? -8.583 12.080 1.582 1.00 79.06 111 PHE A N 1
ATOM 891 C CA . PHE A 1 111 ? -7.324 11.442 1.942 1.00 79.06 111 PHE A CA 1
ATOM 892 C C . PHE A 1 111 ? -6.471 12.419 2.743 1.00 79.06 111 PHE A C 1
ATOM 894 O O . PHE A 1 111 ? -6.319 13.583 2.372 1.00 79.06 111 PHE A O 1
ATOM 901 N N . SER A 1 112 ? -5.883 11.940 3.834 1.00 76.44 112 SER A N 1
ATOM 902 C CA . SER A 1 112 ? -5.023 12.732 4.704 1.00 76.44 112 SER A CA 1
ATOM 903 C C . SER A 1 112 ? -3.779 11.936 5.067 1.00 76.44 112 SER A C 1
ATOM 905 O O . SER A 1 112 ? -3.852 10.879 5.693 1.00 76.44 112 SER A O 1
ATOM 907 N N . LYS A 1 113 ? -2.608 12.438 4.667 1.00 72.88 113 LYS A N 1
ATOM 908 C CA . LYS A 1 113 ? -1.321 11.790 4.939 1.00 72.88 113 LYS A CA 1
ATOM 909 C C . LYS A 1 113 ? -0.845 12.154 6.347 1.00 72.88 113 LYS A C 1
ATOM 911 O O . LYS A 1 113 ? -0.552 13.320 6.599 1.00 72.88 113 LYS A O 1
ATOM 916 N N . LYS A 1 114 ? -0.718 11.158 7.233 1.00 72.25 114 LYS A N 1
ATOM 917 C CA . LYS A 1 114 ? -0.213 11.303 8.613 1.00 72.25 114 LYS A CA 1
ATOM 918 C C . LYS A 1 114 ? -0.946 12.392 9.425 1.00 72.25 114 LYS A C 1
ATOM 920 O O . LYS A 1 114 ? -0.304 13.334 9.906 1.00 72.25 114 LYS A O 1
ATOM 925 N N . PRO A 1 115 ? -2.286 12.319 9.560 1.00 66.31 115 PRO A N 1
ATOM 926 C CA . PRO A 1 115 ? -3.048 13.325 10.292 1.00 66.31 115 PRO A CA 1
ATOM 927 C C . PRO A 1 115 ? -2.691 13.321 11.783 1.00 66.31 115 PRO A C 1
ATOM 929 O O . PRO A 1 115 ? -2.406 12.280 12.372 1.00 66.31 115 PRO A O 1
ATOM 932 N N . LYS A 1 116 ? -2.737 14.501 12.407 1.00 69.62 116 LYS A N 1
ATOM 933 C CA . LYS A 1 116 ? -2.508 14.700 13.846 1.00 69.62 116 LYS A CA 1
ATOM 934 C C . LYS A 1 116 ? -3.667 15.492 14.462 1.00 69.62 116 LYS A C 1
ATOM 936 O O . LYS A 1 116 ? -4.260 16.334 13.787 1.00 69.62 116 LYS A O 1
ATOM 941 N N . GLY A 1 117 ? -3.957 15.250 15.743 1.00 71.06 117 GLY A N 1
ATOM 942 C CA . GLY A 1 117 ? -4.934 16.022 16.523 1.00 71.06 117 GLY A CA 1
ATOM 943 C C . GLY A 1 117 ? -6.375 15.881 16.022 1.00 71.06 117 GLY A C 1
ATOM 944 O O . GLY A 1 117 ? -6.821 14.783 15.701 1.00 71.06 117 GLY A O 1
ATOM 945 N N . GLU A 1 118 ? -7.106 16.992 15.924 1.00 63.78 118 GLU A N 1
ATOM 946 C CA . GLU A 1 118 ? -8.525 17.019 15.524 1.00 63.78 118 GLU A CA 1
ATOM 947 C C . GLU A 1 118 ? -8.779 16.430 14.126 1.00 63.78 118 GLU A C 1
ATOM 949 O O . GLU A 1 118 ? -9.807 15.793 13.891 1.00 63.78 118 GLU A O 1
ATOM 954 N N . LYS A 1 119 ? -7.799 16.534 13.216 1.00 61.34 119 LYS A N 1
ATOM 955 C CA . LYS A 1 119 ? -7.867 15.913 11.883 1.00 61.34 119 LYS A CA 1
ATOM 956 C C . LYS A 1 119 ? -7.874 14.385 11.932 1.00 61.34 119 LYS A C 1
ATOM 958 O O . LYS A 1 119 ? -8.330 13.770 10.981 1.00 61.34 119 LYS A O 1
ATOM 963 N N . LEU A 1 120 ? -7.384 13.761 13.005 1.00 56.84 120 LEU A N 1
ATOM 964 C CA . LEU A 1 120 ? -7.443 12.307 13.174 1.00 56.84 120 LEU A CA 1
ATOM 965 C C . LEU A 1 120 ? -8.868 11.853 13.517 1.00 56.84 120 LEU A C 1
ATOM 967 O O . LEU A 1 120 ? -9.375 10.907 12.922 1.00 56.84 120 LEU A O 1
ATOM 971 N N . GLN A 1 121 ? -9.529 12.570 14.433 1.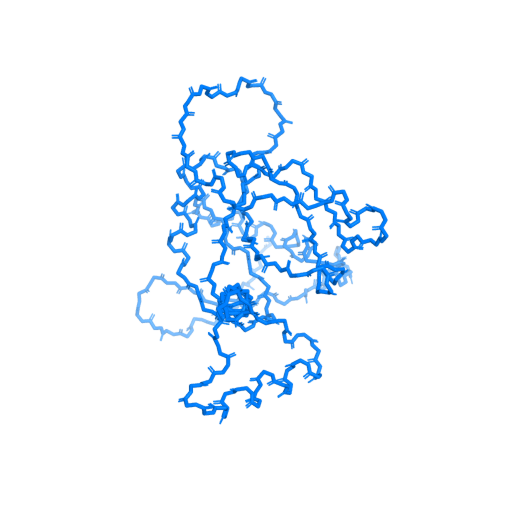00 60.81 121 GLN A N 1
ATOM 972 C CA . GLN A 1 121 ? -10.910 12.282 14.834 1.00 60.81 121 GLN A CA 1
ATOM 973 C C . GLN A 1 121 ? -11.883 12.484 13.677 1.00 60.81 121 GLN A C 1
ATOM 975 O O . GLN A 1 121 ? -12.780 11.668 13.475 1.00 60.81 121 GLN A O 1
ATOM 980 N N . ALA A 1 122 ? -11.655 13.525 12.873 1.00 62.16 122 ALA A N 1
ATOM 981 C CA . ALA A 1 122 ? -12.466 13.796 11.700 1.00 62.16 122 ALA A CA 1
ATOM 982 C C . ALA A 1 122 ? -12.407 12.672 10.656 1.00 62.16 122 ALA A C 1
ATOM 984 O O . ALA A 1 122 ? -13.349 12.578 9.888 1.00 62.16 122 ALA A O 1
ATOM 985 N N . MET A 1 123 ? -11.357 11.838 10.616 1.00 59.41 123 MET A N 1
ATOM 986 C CA . MET A 1 123 ? -11.112 10.819 9.577 1.00 59.41 123 MET A CA 1
ATOM 987 C C . MET A 1 123 ? -11.616 9.406 9.925 1.00 59.41 123 MET A C 1
ATOM 989 O O . MET A 1 123 ? -11.332 8.468 9.184 1.00 59.41 123 MET A O 1
ATOM 993 N N . LYS A 1 124 ? -12.353 9.221 11.030 1.00 57.16 124 LYS A N 1
ATOM 994 C CA . LYS A 1 124 ? -12.938 7.918 11.399 1.00 57.16 124 LYS A CA 1
ATOM 995 C C . LYS A 1 124 ? -14.055 7.520 10.424 1.00 57.16 124 LYS A C 1
ATOM 997 O O . LYS A 1 124 ? -14.898 8.348 10.091 1.00 57.16 124 LYS A O 1
ATOM 1002 N N . VAL A 1 125 ? -14.079 6.251 10.006 1.00 57.66 125 VAL A N 1
ATOM 1003 C CA . VAL A 1 125 ? -15.118 5.696 9.121 1.00 57.66 125 VAL A CA 1
ATOM 1004 C C . VAL A 1 125 ? -15.641 4.373 9.667 1.00 57.66 125 VAL A C 1
ATOM 1006 O O . VAL A 1 125 ? -14.878 3.589 10.228 1.00 57.66 125 VAL A O 1
ATOM 1009 N N . ASP A 1 126 ? -16.939 4.134 9.490 1.00 53.16 126 ASP A N 1
ATOM 1010 C CA . ASP A 1 126 ? -17.582 2.852 9.770 1.00 53.16 126 ASP A CA 1
ATOM 1011 C C . ASP A 1 126 ? -17.322 1.874 8.613 1.00 53.16 126 ASP A C 1
ATOM 1013 O O . ASP A 1 126 ? -17.722 2.108 7.473 1.00 53.16 126 ASP A O 1
ATOM 1017 N N . THR A 1 127 ? -16.612 0.785 8.900 1.00 52.03 127 THR A N 1
ATOM 1018 C CA . THR A 1 127 ? -16.168 -0.207 7.912 1.00 52.03 127 THR A CA 1
ATOM 1019 C C . THR A 1 127 ? -17.199 -1.309 7.641 1.00 52.03 127 THR A C 1
ATOM 1021 O O . THR A 1 127 ? -16.929 -2.200 6.837 1.00 52.03 127 THR A O 1
ATOM 1024 N N . SER A 1 128 ? -18.377 -1.271 8.276 1.00 48.97 128 SER A N 1
ATOM 1025 C CA . SER A 1 128 ? -19.416 -2.313 8.167 1.00 48.97 128 SER A CA 1
ATOM 1026 C C . SER A 1 128 ? -20.289 -2.245 6.899 1.00 48.97 128 SER A C 1
ATOM 1028 O O . SER A 1 128 ? -21.134 -3.112 6.689 1.00 48.97 128 SER A O 1
ATOM 1030 N N . ILE A 1 129 ? -20.093 -1.242 6.038 1.00 52.78 129 ILE A N 1
ATOM 1031 C CA . ILE A 1 129 ? -21.108 -0.787 5.065 1.00 52.78 129 ILE A CA 1
ATOM 1032 C C . ILE A 1 129 ? -20.950 -1.402 3.648 1.00 52.78 129 ILE A C 1
ATOM 1034 O O . ILE A 1 129 ? -21.669 -1.051 2.721 1.00 52.78 129 ILE A O 1
ATOM 1038 N N . LEU A 1 130 ? -20.060 -2.375 3.437 1.00 49.34 130 LEU A N 1
ATOM 1039 C CA . LEU A 1 130 ? -19.761 -2.899 2.091 1.00 49.34 130 LEU A CA 1
ATOM 1040 C C . LEU A 1 130 ? -20.842 -3.878 1.548 1.00 49.34 130 LEU A C 1
ATOM 1042 O O . LEU A 1 130 ? -20.679 -5.094 1.642 1.00 49.34 130 LEU A O 1
ATOM 1046 N N . GLY A 1 131 ? -21.924 -3.354 0.944 1.00 40.22 131 GLY A N 1
ATOM 1047 C CA . GLY A 1 131 ? -22.965 -4.094 0.190 1.00 40.22 131 GLY A CA 1
ATOM 1048 C C . GLY A 1 131 ? -23.858 -3.176 -0.684 1.00 40.22 131 GLY A C 1
ATOM 1049 O O . GLY A 1 131 ? -24.314 -2.147 -0.199 1.00 40.22 131 GLY A O 1
ATOM 1050 N N . LEU A 1 132 ? -24.075 -3.525 -1.968 1.00 43.69 132 LEU A N 1
ATOM 1051 C CA . LEU A 1 132 ? -24.397 -2.622 -3.114 1.00 43.69 132 LEU A CA 1
ATOM 1052 C C . LEU A 1 132 ? -25.874 -2.568 -3.618 1.00 43.69 132 LEU A C 1
ATOM 1054 O O . LEU A 1 132 ? -26.569 -3.573 -3.484 1.00 43.69 132 LEU A O 1
ATOM 1058 N N . ASP A 1 133 ? -26.283 -1.435 -4.259 1.00 40.81 133 ASP A N 1
ATOM 1059 C CA . ASP A 1 133 ? -26.910 -1.214 -5.621 1.00 40.81 133 ASP A CA 1
ATOM 1060 C C . ASP A 1 133 ? -27.491 0.248 -5.778 1.00 40.81 133 ASP A C 1
ATOM 1062 O O . ASP A 1 133 ? -27.357 1.055 -4.862 1.00 40.81 133 ASP A O 1
ATOM 1066 N N . ASP A 1 134 ? -28.204 0.616 -6.861 1.00 44.91 134 ASP A N 1
ATOM 1067 C CA . ASP A 1 134 ? -27.808 1.350 -8.077 1.00 44.91 134 ASP A CA 1
ATOM 1068 C C . ASP A 1 134 ? -28.534 2.695 -8.258 1.00 44.91 134 ASP A C 1
ATOM 1070 O O . ASP A 1 134 ? -29.763 2.792 -8.180 1.00 44.91 134 ASP A O 1
ATOM 1074 N N . LYS A 1 135 ? -27.777 3.711 -8.699 1.00 38.97 135 LYS A N 1
ATOM 1075 C CA . LYS A 1 135 ? -28.162 4.672 -9.761 1.00 38.97 135 LYS A CA 1
ATOM 1076 C C . LYS A 1 135 ? -26.985 5.603 -10.044 1.00 38.97 135 LYS A C 1
ATOM 1078 O O . LYS A 1 135 ? -26.884 6.718 -9.539 1.00 38.97 135 LYS A O 1
ATOM 1083 N N . ARG A 1 136 ? -26.080 5.064 -10.861 1.00 42.44 136 ARG A N 1
ATOM 1084 C CA . ARG A 1 136 ? -24.819 5.628 -11.360 1.00 42.44 136 ARG A CA 1
ATOM 1085 C C . ARG A 1 136 ? -24.848 7.150 -11.541 1.00 42.44 136 ARG A C 1
ATOM 1087 O O . ARG A 1 136 ? -25.552 7.701 -12.393 1.00 42.44 136 ARG A O 1
ATOM 1094 N N . ALA A 1 137 ? -24.030 7.790 -10.707 1.00 40.56 137 ALA A N 1
ATOM 1095 C CA . ALA A 1 137 ? -23.810 9.219 -10.601 1.00 40.56 137 ALA A CA 1
ATOM 1096 C C . ALA A 1 137 ? -23.293 9.823 -11.921 1.00 40.56 137 ALA A C 1
ATOM 1098 O O . ALA A 1 137 ? -22.263 9.439 -12.471 1.00 40.56 137 ALA A O 1
ATOM 1099 N N . LYS A 1 138 ? -24.044 10.800 -12.431 1.00 34.28 138 LYS A N 1
ATOM 1100 C CA . LYS A 1 138 ? -23.816 11.521 -13.688 1.00 34.28 138 LYS A CA 1
ATOM 1101 C C . LYS A 1 138 ? -22.554 12.408 -13.648 1.00 34.28 138 LYS A C 1
ATOM 1103 O O . LYS A 1 138 ? -22.547 13.447 -13.004 1.00 34.28 138 LYS A O 1
ATOM 1108 N N . LYS A 1 139 ? -21.564 12.033 -14.468 1.00 35.50 139 LYS A N 1
ATOM 1109 C CA . LYS A 1 139 ? -20.827 12.851 -15.464 1.00 35.50 139 LYS A CA 1
ATOM 1110 C C . LYS A 1 139 ? -20.259 14.228 -15.032 1.00 35.50 139 LYS A C 1
ATOM 1112 O O . LYS A 1 139 ? -20.918 15.238 -15.253 1.00 35.50 139 LYS A O 1
ATOM 1117 N N . CYS A 1 140 ? -18.997 14.252 -14.559 1.00 28.19 140 CYS A N 1
ATOM 1118 C CA . CYS A 1 140 ? -17.868 15.111 -15.019 1.00 28.19 140 CYS A CA 1
ATOM 1119 C C . CYS A 1 140 ? -16.644 15.090 -14.054 1.00 28.19 140 CYS A C 1
ATOM 1121 O O . CYS A 1 140 ? -16.733 15.567 -12.931 1.00 28.19 140 CYS A O 1
ATOM 1123 N N . ARG A 1 141 ? -15.493 14.599 -14.558 1.00 37.12 141 ARG A N 1
ATOM 1124 C CA . ARG A 1 141 ? -14.075 14.844 -14.167 1.00 37.12 141 ARG A CA 1
ATOM 1125 C C . ARG A 1 141 ? -13.675 14.851 -12.677 1.00 37.12 141 ARG A C 1
ATOM 1127 O O . ARG A 1 141 ? -12.939 15.733 -12.246 1.00 37.12 141 ARG A O 1
ATOM 1134 N N . LEU A 1 142 ? -14.039 13.822 -11.922 1.00 50.72 142 LEU A N 1
ATOM 1135 C CA . LEU A 1 142 ? -13.312 13.447 -10.703 1.00 50.72 142 LEU A CA 1
ATOM 1136 C C . LEU A 1 142 ? -13.020 11.950 -10.793 1.00 50.72 142 LEU A C 1
ATOM 1138 O O . LEU A 1 142 ? -13.956 11.194 -11.043 1.00 50.72 142 LEU A O 1
ATOM 1142 N N . LEU A 1 143 ? -11.752 11.550 -10.633 1.00 55.22 143 LEU A N 1
ATOM 1143 C CA . LEU A 1 143 ? -11.352 10.140 -10.667 1.00 55.22 143 LEU A CA 1
ATOM 1144 C C . LEU A 1 143 ? -12.187 9.337 -9.660 1.00 55.22 143 LEU A C 1
ATOM 1146 O O . LEU A 1 143 ? -12.411 9.780 -8.523 1.00 55.22 143 LEU A O 1
ATOM 1150 N N . GLN A 1 144 ? -12.661 8.168 -10.068 1.00 72.00 144 GLN A N 1
ATOM 1151 C CA . GLN A 1 144 ? -13.338 7.232 -9.189 1.00 72.00 144 GLN A CA 1
ATOM 1152 C C . GLN A 1 144 ? -12.292 6.417 -8.432 1.00 72.00 144 GLN A C 1
ATOM 1154 O O . GLN A 1 144 ? -11.783 5.409 -8.917 1.00 72.00 144 GLN A O 1
ATOM 1159 N N . VAL A 1 145 ? -11.956 6.885 -7.229 1.00 83.69 145 VAL A N 1
ATOM 1160 C CA . VAL A 1 145 ? -11.028 6.189 -6.336 1.00 83.69 145 VAL A CA 1
ATOM 1161 C C . VAL A 1 145 ? -11.820 5.302 -5.378 1.00 83.69 145 VAL A C 1
ATOM 1163 O O . VAL A 1 145 ? -12.621 5.802 -4.588 1.00 83.69 145 VAL A O 1
ATOM 1166 N N . GLN A 1 146 ? -11.596 3.994 -5.434 1.00 86.12 146 GLN A N 1
ATOM 1167 C CA . GLN A 1 146 ? -12.314 2.990 -4.651 1.00 86.12 146 GLN A CA 1
ATOM 1168 C C . GLN A 1 146 ? -11.414 2.396 -3.561 1.00 86.12 146 GLN A C 1
ATOM 1170 O O . GLN A 1 146 ? -10.254 2.073 -3.815 1.00 86.12 146 GLN A O 1
ATOM 1175 N N . ALA A 1 147 ? -11.937 2.204 -2.353 1.00 85.25 147 ALA A N 1
ATOM 1176 C CA . ALA A 1 147 ? -11.244 1.438 -1.324 1.00 85.25 147 ALA A CA 1
ATOM 1177 C C . ALA A 1 147 ? -11.551 -0.059 -1.458 1.00 85.25 147 ALA A C 1
ATOM 1179 O O . ALA A 1 147 ? -12.696 -0.457 -1.677 1.00 85.25 147 ALA A O 1
ATOM 1180 N N . TYR A 1 148 ? -10.533 -0.892 -1.267 1.00 86.75 148 TYR A N 1
ATOM 1181 C CA . TYR A 1 148 ? -10.675 -2.336 -1.118 1.00 86.75 148 TYR A CA 1
ATOM 1182 C C . TYR A 1 148 ? -10.214 -2.744 0.274 1.00 86.75 148 TYR A C 1
ATOM 1184 O O . TYR A 1 148 ? -9.060 -2.519 0.635 1.00 86.75 148 TYR A O 1
ATOM 1192 N N . LEU A 1 149 ? -11.099 -3.349 1.062 1.00 83.56 149 LEU A N 1
ATOM 1193 C CA . LEU A 1 149 ? -10.757 -3.783 2.409 1.00 83.56 149 LEU A CA 1
ATOM 1194 C C . LEU A 1 149 ? -9.804 -4.983 2.357 1.00 83.56 149 LEU A C 1
ATOM 1196 O O . LEU A 1 149 ? -10.162 -6.053 1.866 1.00 83.56 149 LEU A O 1
ATOM 1200 N N . TYR A 1 150 ? -8.604 -4.816 2.906 1.00 81.94 150 TYR A N 1
ATOM 1201 C CA . TYR A 1 150 ? -7.676 -5.915 3.124 1.00 81.94 150 TYR A CA 1
ATOM 1202 C C . TYR A 1 150 ? -7.852 -6.472 4.539 1.00 81.94 150 TYR A C 1
ATOM 1204 O O . TYR A 1 150 ? -7.615 -5.779 5.530 1.00 81.94 150 TYR A O 1
ATOM 1212 N N . ASP A 1 151 ? -8.248 -7.742 4.624 1.00 76.12 151 ASP A N 1
ATOM 1213 C CA . ASP A 1 151 ? -8.360 -8.486 5.879 1.00 76.12 151 ASP A CA 1
ATOM 1214 C C . ASP A 1 151 ? -7.319 -9.605 5.917 1.00 76.12 151 ASP A C 1
ATOM 1216 O O . ASP A 1 151 ? -7.549 -10.752 5.532 1.00 76.12 151 ASP A O 1
ATOM 1220 N N . GLY A 1 152 ? -6.121 -9.233 6.346 1.00 78.75 152 GLY A N 1
ATOM 1221 C CA . GLY A 1 152 ? -5.002 -10.143 6.492 1.00 78.75 152 GLY A CA 1
ATOM 1222 C C . GLY A 1 152 ? -3.934 -9.554 7.396 1.00 78.75 152 GLY A C 1
ATOM 1223 O O . GLY A 1 152 ? -4.058 -8.439 7.907 1.00 78.75 152 GLY A O 1
ATOM 1224 N N . TYR A 1 153 ? -2.875 -10.322 7.622 1.00 83.12 153 TYR A N 1
ATOM 1225 C CA . TYR A 1 153 ? -1.689 -9.792 8.278 1.00 83.12 153 TYR A CA 1
ATOM 1226 C C . TYR A 1 153 ? -0.956 -8.841 7.343 1.00 83.12 153 TYR A C 1
ATOM 1228 O O . TYR A 1 153 ? -0.796 -9.129 6.153 1.00 83.12 153 TYR A O 1
ATOM 1236 N N . TRP A 1 154 ? -0.527 -7.719 7.893 1.00 87.38 154 TRP A N 1
ATOM 1237 C CA . TRP A 1 154 ? 0.273 -6.728 7.207 1.00 87.38 154 TRP A CA 1
ATOM 1238 C C . TRP A 1 154 ? 1.141 -6.036 8.244 1.00 87.38 154 TRP A C 1
ATOM 1240 O O . TRP A 1 154 ? 0.620 -5.594 9.269 1.00 87.38 154 TRP A O 1
ATOM 1250 N N . GLU A 1 155 ? 2.437 -5.954 7.976 1.00 86.50 155 GLU A N 1
ATOM 1251 C CA . GLU A 1 155 ? 3.376 -5.176 8.778 1.00 86.50 155 GLU A CA 1
ATOM 1252 C C . GLU A 1 155 ? 4.315 -4.371 7.882 1.00 86.50 155 GLU A C 1
ATOM 1254 O O . GLU A 1 155 ? 4.793 -4.856 6.851 1.00 86.50 155 GLU A O 1
ATOM 1259 N N . ASP A 1 156 ? 4.586 -3.144 8.319 1.00 86.75 156 ASP A N 1
ATOM 1260 C CA . ASP A 1 156 ? 5.599 -2.263 7.746 1.00 86.75 156 ASP A CA 1
ATOM 1261 C C . ASP A 1 156 ? 6.971 -2.666 8.298 1.00 86.75 156 ASP A C 1
ATOM 1263 O O . ASP A 1 156 ? 7.233 -2.519 9.493 1.00 86.75 156 ASP A O 1
ATOM 1267 N N . ILE A 1 157 ? 7.842 -3.199 7.439 1.00 88.94 157 ILE A N 1
ATOM 1268 C CA . ILE A 1 157 ? 9.191 -3.645 7.814 1.00 88.94 157 ILE A CA 1
ATOM 1269 C C . ILE A 1 157 ? 10.274 -2.652 7.369 1.00 88.94 157 ILE A C 1
ATOM 1271 O O . ILE A 1 157 ? 11.453 -3.005 7.330 1.00 88.94 157 ILE A O 1
ATOM 1275 N N . GLY A 1 158 ? 9.904 -1.398 7.085 1.00 87.06 158 GLY A N 1
ATOM 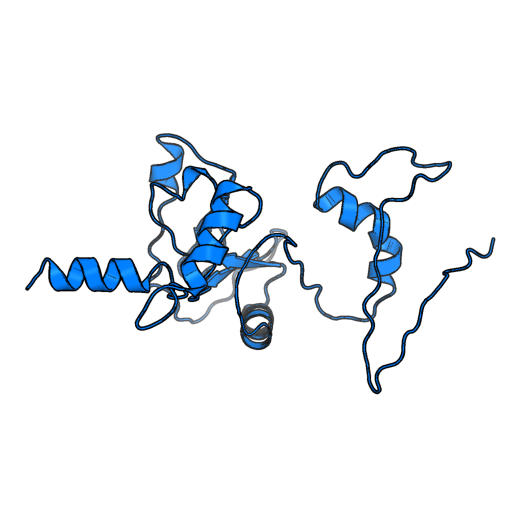1276 C CA . GLY A 1 158 ? 10.821 -0.336 6.665 1.00 87.06 158 GLY A CA 1
ATOM 1277 C C . GLY A 1 158 ? 11.746 0.194 7.770 1.00 87.06 158 GLY A C 1
ATOM 1278 O O . GLY A 1 158 ? 12.667 0.963 7.493 1.00 87.06 158 GLY A O 1
ATOM 1279 N N . THR A 1 159 ? 11.549 -0.212 9.031 1.00 88.75 159 THR A N 1
ATOM 1280 C CA . THR A 1 159 ? 12.430 0.146 10.158 1.00 88.75 159 THR A CA 1
ATOM 1281 C C . THR A 1 159 ? 13.125 -1.082 10.743 1.00 88.75 159 THR A C 1
ATOM 1283 O O . THR A 1 159 ? 12.560 -2.173 10.770 1.00 88.75 159 THR A O 1
ATOM 1286 N N . ILE A 1 160 ? 14.345 -0.900 11.266 1.00 89.06 160 ILE A N 1
ATOM 1287 C CA . ILE A 1 160 ? 15.136 -1.987 11.877 1.00 89.06 160 ILE A CA 1
ATOM 1288 C C . ILE A 1 160 ? 14.364 -2.661 13.019 1.00 89.06 160 ILE A C 1
ATOM 1290 O O . ILE A 1 160 ? 14.359 -3.886 13.124 1.00 89.06 160 ILE A O 1
ATOM 1294 N N . GLU A 1 161 ? 13.701 -1.867 13.860 1.00 85.69 161 GLU A N 1
ATOM 1295 C CA . GLU A 1 161 ? 12.907 -2.365 14.984 1.00 85.69 161 GLU A CA 1
ATOM 1296 C C . GLU A 1 161 ? 11.732 -3.225 14.500 1.00 85.69 161 GLU A C 1
ATOM 1298 O O . GLU A 1 161 ? 11.573 -4.363 14.950 1.00 85.69 161 GLU A O 1
ATOM 1303 N N . ALA A 1 162 ? 10.949 -2.732 13.535 1.00 86.00 162 ALA A N 1
ATOM 1304 C CA . ALA A 1 162 ? 9.819 -3.483 12.997 1.00 86.00 162 ALA A CA 1
ATOM 1305 C C . ALA A 1 162 ? 10.272 -4.760 12.274 1.00 86.00 162 ALA A C 1
ATOM 1307 O O . ALA A 1 162 ? 9.704 -5.829 12.501 1.00 86.00 162 ALA A O 1
ATOM 1308 N N . PHE A 1 163 ? 11.347 -4.687 11.484 1.00 88.56 163 PHE A N 1
ATOM 1309 C CA . PHE A 1 163 ? 11.946 -5.848 10.829 1.00 88.56 163 PHE A CA 1
ATOM 1310 C C . PHE A 1 163 ? 12.389 -6.910 11.846 1.00 88.56 163 PHE A C 1
ATOM 1312 O O . PHE A 1 163 ? 12.072 -8.092 11.692 1.00 88.56 163 PHE A O 1
ATOM 1319 N N . TYR A 1 164 ? 13.081 -6.505 12.914 1.00 89.12 164 TYR A N 1
ATOM 1320 C CA . TYR A 1 164 ? 13.504 -7.408 13.985 1.00 89.12 164 TYR A CA 1
ATOM 1321 C C . TYR A 1 164 ? 12.305 -8.096 14.652 1.00 89.12 164 TYR A C 1
ATOM 1323 O O . TYR A 1 164 ? 12.281 -9.323 14.786 1.00 89.12 164 TYR A O 1
ATOM 1331 N N . HIS A 1 165 ? 11.276 -7.329 15.018 1.00 86.50 165 HIS A N 1
ATOM 1332 C CA . HIS A 1 165 ? 10.084 -7.872 15.667 1.00 86.50 165 HIS A CA 1
ATOM 1333 C C . HIS A 1 165 ? 9.259 -8.785 14.757 1.00 86.50 165 HIS A C 1
ATOM 1335 O O . HIS A 1 165 ? 8.803 -9.831 15.226 1.00 86.50 165 HIS A O 1
ATOM 1341 N N . ALA A 1 166 ? 9.109 -8.449 13.473 1.00 86.75 166 ALA A N 1
ATOM 1342 C CA . ALA A 1 166 ? 8.429 -9.299 12.496 1.00 86.75 166 ALA A CA 1
ATOM 1343 C C . ALA A 1 166 ? 9.130 -10.662 12.358 1.00 86.75 166 ALA A C 1
ATOM 1345 O O . ALA A 1 166 ? 8.474 -11.706 12.395 1.00 86.75 166 ALA A O 1
ATOM 1346 N N . ASN A 1 167 ? 10.467 -10.671 12.307 1.00 88.31 167 ASN A N 1
ATOM 1347 C CA . ASN A 1 167 ? 11.256 -11.904 12.257 1.00 88.31 167 ASN A CA 1
ATOM 1348 C C . ASN A 1 167 ? 11.095 -12.754 13.527 1.00 88.31 167 ASN A C 1
ATOM 1350 O O . ASN A 1 167 ? 10.862 -13.961 13.441 1.00 88.31 167 ASN A O 1
ATOM 1354 N N . LEU A 1 168 ? 11.153 -12.145 14.716 1.00 87.69 168 LEU A N 1
ATOM 1355 C CA . LEU A 1 168 ? 10.891 -12.870 15.966 1.00 87.69 168 LEU A CA 1
ATOM 1356 C C . LEU A 1 168 ? 9.454 -13.401 16.045 1.00 87.69 168 LEU A C 1
ATOM 1358 O O . LEU A 1 168 ? 9.225 -14.473 16.610 1.00 87.69 168 LEU A O 1
ATOM 1362 N N . GLY A 1 169 ? 8.493 -12.683 15.462 1.00 83.94 169 GLY A N 1
ATOM 1363 C CA . GLY A 1 169 ? 7.082 -13.062 15.399 1.00 83.94 169 GLY A CA 1
ATOM 1364 C C . GLY A 1 169 ? 6.837 -14.437 14.770 1.00 83.94 169 GLY A C 1
ATOM 1365 O O . GLY A 1 169 ? 5.922 -15.140 15.208 1.00 83.94 169 GLY A O 1
ATOM 1366 N N . ILE A 1 170 ? 7.700 -14.868 13.840 1.00 86.44 170 ILE A N 1
ATOM 1367 C CA . ILE A 1 170 ? 7.658 -16.204 13.215 1.00 86.44 170 ILE A CA 1
ATOM 1368 C C . ILE A 1 170 ? 7.819 -17.321 14.253 1.00 86.44 170 ILE A C 1
ATOM 1370 O O . ILE A 1 170 ? 7.254 -18.401 14.110 1.00 86.44 170 ILE A O 1
ATOM 1374 N N . THR A 1 171 ? 8.582 -17.074 15.316 1.00 86.19 171 THR A N 1
ATOM 1375 C CA . THR A 1 171 ? 8.928 -18.098 16.315 1.00 86.19 171 THR A CA 1
ATOM 1376 C C . THR A 1 171 ? 7.860 -18.290 17.396 1.00 86.19 171 THR A C 1
ATOM 1378 O O . THR A 1 171 ? 7.956 -19.218 18.206 1.00 86.19 171 THR A O 1
ATOM 1381 N N . LYS A 1 172 ? 6.832 -17.429 17.429 1.00 80.94 172 LYS A N 1
ATOM 1382 C CA . LYS A 1 172 ? 5.761 -17.487 18.432 1.00 80.94 172 LYS A CA 1
ATOM 1383 C C . LYS A 1 172 ? 4.930 -18.769 18.274 1.00 80.94 172 LYS A C 1
ATOM 1385 O O . LYS A 1 172 ? 4.604 -19.199 17.171 1.00 80.94 172 LYS A O 1
ATOM 1390 N N . LYS A 1 173 ? 4.576 -19.383 19.409 1.00 81.25 173 LYS A N 1
ATOM 1391 C CA . LYS A 1 173 ? 3.755 -20.605 19.506 1.00 81.25 173 LYS A CA 1
ATOM 1392 C C . LYS A 1 173 ? 2.370 -20.279 20.092 1.00 81.25 173 LYS A C 1
ATOM 1394 O O . LYS A 1 173 ? 2.277 -19.350 20.892 1.00 81.25 173 LYS A O 1
ATOM 1399 N N . PRO A 1 174 ? 1.300 -21.036 19.766 1.00 79.44 174 PRO A N 1
ATOM 1400 C CA . PRO A 1 174 ? 1.265 -22.238 18.918 1.00 79.44 174 PRO A CA 1
ATOM 1401 C C . PRO A 1 174 ? 1.237 -21.935 17.416 1.00 79.44 174 PRO A C 1
ATOM 1403 O O . PRO A 1 174 ? 1.490 -22.829 16.616 1.00 79.44 174 PRO A O 1
ATOM 1406 N N . VAL A 1 175 ? 0.942 -20.690 17.042 1.00 72.31 175 VAL A N 1
ATOM 1407 C CA . VAL A 1 175 ? 1.043 -20.197 15.671 1.00 72.31 175 VAL A CA 1
ATOM 1408 C C . VAL A 1 175 ? 1.831 -18.889 15.662 1.00 72.31 175 VAL A C 1
ATOM 1410 O O . VAL A 1 175 ? 1.712 -18.120 16.624 1.00 72.31 175 VAL A O 1
ATOM 1413 N N . PRO A 1 176 ? 2.583 -18.623 14.584 1.00 72.25 176 PRO A N 1
ATOM 1414 C CA . PRO A 1 176 ? 3.188 -17.323 14.351 1.00 72.25 176 PRO A CA 1
ATOM 1415 C C . PRO A 1 176 ? 2.159 -16.191 14.432 1.00 72.25 176 PRO A C 1
ATOM 1417 O O . PRO A 1 176 ? 0.976 -16.377 14.124 1.00 72.25 176 PRO A O 1
ATOM 1420 N N . ASP A 1 177 ? 2.617 -15.003 14.812 1.00 67.94 177 ASP A N 1
ATOM 1421 C CA . ASP A 1 177 ? 1.780 -13.808 14.981 1.00 67.94 177 ASP A CA 1
ATOM 1422 C C . ASP A 1 177 ? 1.486 -13.131 13.634 1.00 67.94 177 ASP A C 1
ATOM 1424 O O . ASP A 1 177 ? 1.854 -11.990 13.389 1.00 67.94 177 ASP A O 1
ATOM 1428 N N . PHE A 1 178 ? 0.851 -13.894 12.743 1.00 67.69 178 PHE A N 1
ATOM 1429 C CA . PHE A 1 178 ? 0.452 -13.501 11.390 1.00 67.69 178 PHE A CA 1
ATOM 1430 C C . PHE A 1 178 ? -1.071 -13.434 11.239 1.00 67.69 178 PHE A C 1
ATOM 1432 O O . PHE A 1 178 ? -1.630 -13.794 10.202 1.00 67.69 178 PHE A O 1
ATOM 1439 N N . ARG A 1 179 ? -1.779 -13.029 12.297 1.00 59.78 179 ARG A N 1
ATOM 1440 C CA . ARG A 1 179 ? -3.240 -12.849 12.255 1.00 59.78 179 ARG A CA 1
ATOM 1441 C C . ARG A 1 179 ? -3.584 -11.410 11.884 1.00 59.78 179 ARG A C 1
ATOM 1443 O O . ARG A 1 179 ? -2.798 -10.505 12.153 1.00 59.78 179 ARG A O 1
ATOM 1450 N N . SER A 1 180 ? -4.748 -11.192 11.265 1.00 54.78 180 SER A N 1
ATOM 1451 C CA . SER A 1 180 ? -5.153 -9.841 10.871 1.00 54.78 180 SER A CA 1
ATOM 1452 C C . SER A 1 180 ? -5.267 -8.929 12.093 1.00 54.78 180 SER A C 1
ATOM 1454 O O . SER A 1 180 ? -5.709 -9.344 13.171 1.00 54.78 180 SER A O 1
ATOM 1456 N N . ALA A 1 181 ? -4.865 -7.666 11.931 1.00 50.22 181 ALA A N 1
ATOM 1457 C CA . ALA A 1 181 ? -4.918 -6.655 12.987 1.00 50.22 181 ALA A CA 1
ATOM 1458 C C . ALA A 1 181 ? -6.335 -6.487 13.577 1.00 50.22 181 ALA A C 1
ATOM 1460 O O . ALA A 1 181 ? -6.486 -6.117 14.744 1.00 50.22 181 ALA A O 1
ATOM 1461 N N . CYS A 1 182 ? -7.370 -6.812 12.796 1.00 44.31 182 CYS A N 1
ATOM 1462 C CA . CYS A 1 182 ? -8.769 -6.757 13.209 1.00 44.31 182 CYS A CA 1
ATOM 1463 C C . CYS A 1 182 ? -9.200 -7.989 14.037 1.00 44.31 182 CYS A C 1
ATOM 1465 O O . CYS A 1 182 ? -10.017 -7.861 14.954 1.00 44.31 182 CYS A O 1
ATOM 1467 N N . TYR A 1 183 ? -8.593 -9.162 13.810 1.00 41.16 183 TYR A N 1
ATOM 1468 C CA . TYR A 1 183 ? -8.907 -10.409 14.527 1.00 41.16 183 TYR A CA 1
ATOM 1469 C C . TYR A 1 183 ? -8.569 -10.341 16.028 1.00 41.16 183 TYR A C 1
ATOM 1471 O O . TYR A 1 183 ? -9.262 -10.919 16.873 1.00 41.16 183 TYR A O 1
ATOM 1479 N N . THR A 1 184 ? -7.507 -9.614 16.384 1.00 40.72 184 THR A N 1
ATOM 1480 C CA . THR A 1 184 ? -7.053 -9.462 17.778 1.00 40.72 184 THR A CA 1
ATOM 1481 C C . THR A 1 184 ? -7.938 -8.492 18.568 1.00 40.72 184 THR A C 1
ATOM 1483 O O . THR A 1 184 ? -8.197 -8.721 19.751 1.00 40.72 184 THR A O 1
ATOM 1486 N N . THR A 1 185 ? -8.449 -7.439 17.923 1.00 40.03 185 THR A N 1
ATOM 1487 C CA . THR A 1 185 ? -9.336 -6.443 18.550 1.00 40.03 185 THR A CA 1
ATOM 1488 C C . THR A 1 185 ? -10.742 -7.004 18.769 1.00 40.03 185 THR A C 1
ATOM 1490 O O . THR A 1 185 ? -11.284 -6.852 19.863 1.00 40.03 185 THR A O 1
ATOM 1493 N N . TYR A 1 186 ? -11.288 -7.748 17.798 1.00 35.44 186 TYR A N 1
ATOM 1494 C CA . TYR A 1 186 ? -12.582 -8.429 17.937 1.00 35.44 186 TYR A CA 1
ATOM 1495 C C . TYR A 1 186 ? -12.588 -9.416 19.119 1.00 35.44 186 TYR A C 1
ATOM 1497 O O . TYR A 1 186 ? -13.454 -9.350 19.987 1.00 35.44 186 TYR A O 1
ATOM 1505 N N . ASN A 1 187 ? -11.559 -10.263 19.244 1.00 33.56 187 ASN A N 1
ATOM 1506 C CA . ASN A 1 187 ? -11.470 -11.214 20.359 1.00 33.56 187 ASN A CA 1
ATOM 1507 C C . ASN A 1 187 ? -11.218 -10.554 21.725 1.00 33.56 187 ASN A C 1
ATOM 1509 O O . ASN A 1 187 ? -11.651 -11.095 22.743 1.00 33.56 187 ASN A O 1
ATOM 1513 N N . LYS A 1 188 ? -10.528 -9.405 21.779 1.00 37.03 188 LYS A N 1
ATOM 1514 C CA . LYS A 1 188 ? -10.366 -8.645 23.031 1.00 37.03 188 LYS A CA 1
ATOM 1515 C C . LYS A 1 188 ? -11.685 -8.033 23.504 1.00 37.03 188 LYS A C 1
ATOM 1517 O O . LYS A 1 188 ? -11.952 -8.087 24.696 1.00 37.03 188 LYS A O 1
ATOM 1522 N N . LEU A 1 189 ? -12.504 -7.516 22.588 1.00 35.38 189 LEU A N 1
ATOM 1523 C CA . LEU A 1 189 ? -13.813 -6.936 22.909 1.00 35.38 189 LEU A CA 1
ATOM 1524 C C . LEU A 1 189 ? -14.834 -7.999 23.342 1.00 35.38 189 LEU A C 1
ATOM 1526 O O . LEU A 1 189 ? -15.576 -7.780 24.295 1.00 35.38 189 LEU A O 1
ATOM 1530 N N . VAL A 1 190 ? -14.833 -9.176 22.706 1.00 37.31 190 VAL A N 1
ATOM 1531 C CA . VAL A 1 190 ? -15.740 -10.282 23.072 1.00 37.31 190 VAL A CA 1
ATOM 1532 C C . VAL A 1 190 ? -15.362 -10.910 24.420 1.00 37.31 190 VAL A C 1
ATOM 1534 O O . VAL A 1 190 ? -16.243 -11.269 25.192 1.00 37.31 190 VAL A O 1
ATOM 1537 N N . LYS A 1 191 ? -14.068 -10.996 24.759 1.00 35.72 191 LYS A N 1
ATOM 1538 C CA . LYS A 1 191 ? -13.612 -11.532 26.058 1.00 35.72 191 LYS A CA 1
ATOM 1539 C C . LYS A 1 191 ? -13.695 -10.548 27.227 1.00 35.72 191 LYS A C 1
ATOM 1541 O O . LYS A 1 191 ? -13.544 -10.982 28.359 1.00 35.72 191 LYS A O 1
ATOM 1546 N N . SER A 1 192 ? -13.892 -9.252 26.982 1.00 36.06 192 SER A N 1
ATOM 1547 C CA . SER A 1 192 ? -14.182 -8.274 28.044 1.00 36.06 192 SER A CA 1
ATOM 1548 C C . SER A 1 192 ? -15.680 -8.085 28.300 1.00 36.06 192 SER A C 1
ATOM 1550 O O . SER A 1 192 ? -16.047 -7.352 29.212 1.00 36.06 192 SER A O 1
ATOM 1552 N N . ALA A 1 193 ? -16.533 -8.689 27.467 1.00 39.94 193 ALA A N 1
ATOM 1553 C CA . ALA A 1 193 ? -17.992 -8.624 27.551 1.00 39.94 193 ALA A CA 1
ATOM 1554 C C . ALA A 1 193 ? -18.633 -9.945 28.036 1.00 39.94 193 ALA A C 1
ATOM 1556 O O . ALA A 1 193 ? -19.857 -10.065 28.018 1.00 39.94 193 ALA A O 1
ATOM 1557 N N . ALA A 1 194 ? -17.815 -10.913 28.462 1.00 35.62 194 ALA A N 1
ATOM 1558 C CA . ALA A 1 194 ? -18.201 -12.178 29.087 1.00 35.62 194 ALA A CA 1
ATOM 1559 C C . ALA A 1 194 ? -17.465 -12.321 30.423 1.00 35.62 194 ALA A C 1
ATOM 1561 O O . ALA A 1 194 ? -18.078 -12.855 31.370 1.00 35.62 194 ALA A O 1
#

Sequence (194 aa):
MLRAYASNMSGYKNEGFVEVLAAQQSPENTDWFQGTADAVRQYLWLIEEQNVLEFLVFAGDHLYRTDYEKFIQAHRVSDADITVAALPMDEKRATAFGLMKIEKEGRIIEFSKKPKGEKLQAMKVDTSILGLDDKRAKKCRLLQVQAYLYDGYWEDIGTIEAFYHANLGITKKPVPDFRSACYTTYNKLVKSAA

Foldseek 3Di:
DDDDDPDPPPDDDDDDDDDDDDDDQDPVRNDGQPDDVSSCVVCVVVVVVDPDDDDDDDDPFKDWDDDCVVVVVVCVVLVFPAEDEDADDDLVCPLCAKAFAADLCQWTDDIDGRDDDPVSVVRDYDPPRHDDDDDDDDDDDDGGYGYDYDQWFMFGRVDPVRVVVQVVQCVDPPHRPTGGPVVVVVVVVVVVVD